Protein AF-A0A8T4WUA1-F1 (afdb_monomer_lite)

Sequence (365 aa):
MGEKWETVKVRSKHDDRIRKLFYILMLVFAVWIIYTITFNFAGDLFELINPILNGLVTIFLVVGIFSLIFHGKYGRIKTRDILKFLTGVSFVLTFLTIIIGYSLYQPVLVPFFGGYLSGLGAFIMPLVVSLIFFLSYLAGLLILLLQGFGLVSLIVLFQRKYFGKIFEDVKEAEESESLLNTTYKKFLRWFFDIPEVLDTGEMKIDEETSQDSFSWENFRSAFFLEAIVASIMAIYISLNPLLLAERSLSELFALASAVSYFIPVVVIPLFIFKRLKVKIPGPAADFFLFEGARSRLLGLVLTLGTIFLFLRLALKAVDPEILVYSFIFYLVGFLVNTFFITFVYFNYFEGPLAEDLLDEFDEKG

pLDDT: mean 83.65, std 12.43, range [39.62, 97.31]

Structure (mmCIF, N/CA/C/O backbone):
data_AF-A0A8T4WUA1-F1
#
_entry.id   AF-A0A8T4WUA1-F1
#
loop_
_atom_site.group_PDB
_atom_site.id
_atom_site.type_symbol
_atom_site.label_atom_id
_atom_site.label_alt_id
_atom_site.label_comp_id
_atom_site.label_asym_id
_atom_site.label_entity_id
_atom_site.label_seq_id
_atom_site.pdbx_PDB_ins_code
_atom_site.Cartn_x
_atom_site.Cartn_y
_atom_site.Cartn_z
_atom_site.occupancy
_atom_site.B_iso_or_equiv
_atom_site.auth_seq_id
_atom_site.auth_comp_id
_atom_site.auth_asym_id
_atom_site.auth_atom_id
_atom_site.pdbx_PDB_model_num
ATOM 1 N N . MET A 1 1 ? -1.734 -7.214 33.071 1.00 46.59 1 MET A N 1
ATOM 2 C CA . MET A 1 1 ? -1.972 -5.791 32.740 1.00 46.59 1 MET A CA 1
ATOM 3 C C . MET A 1 1 ? -0.674 -5.007 32.548 1.00 46.59 1 MET A C 1
ATOM 5 O O . MET A 1 1 ? -0.519 -4.466 31.468 1.00 46.59 1 MET A O 1
ATOM 9 N N . GLY A 1 2 ? 0.278 -4.975 33.495 1.00 39.62 2 GLY A N 1
ATOM 10 C CA . GLY A 1 2 ? 1.494 -4.134 33.389 1.00 39.62 2 GLY A CA 1
ATOM 11 C C . GLY A 1 2 ? 2.325 -4.273 32.099 1.00 39.62 2 GLY A C 1
ATOM 12 O O . GLY A 1 2 ? 2.683 -3.264 31.504 1.00 39.62 2 GLY A O 1
ATOM 13 N N . GLU A 1 3 ? 2.552 -5.495 31.610 1.00 48.16 3 GLU A N 1
ATOM 14 C CA . GLU A 1 3 ? 3.369 -5.743 30.407 1.00 48.16 3 GLU A CA 1
ATOM 15 C C . GLU A 1 3 ? 2.702 -5.240 29.108 1.00 48.16 3 GLU A C 1
ATOM 17 O O . GLU A 1 3 ? 3.364 -4.641 28.264 1.00 48.16 3 GLU A O 1
ATOM 22 N N . LYS A 1 4 ? 1.370 -5.370 28.974 1.00 58.25 4 LYS A N 1
ATOM 23 C CA . LYS A 1 4 ? 0.615 -4.829 27.824 1.00 58.25 4 LYS A CA 1
ATOM 24 C C . LYS A 1 4 ? 0.673 -3.296 27.786 1.00 58.25 4 LYS A C 1
ATOM 26 O O . LYS A 1 4 ? 1.032 -2.731 26.754 1.00 58.25 4 LYS A O 1
ATOM 31 N N . TRP A 1 5 ? 0.447 -2.629 28.920 1.00 52.22 5 TRP A N 1
ATOM 32 C CA . TRP A 1 5 ? 0.511 -1.163 29.030 1.00 52.22 5 TRP A CA 1
ATOM 33 C C . TRP A 1 5 ? 1.886 -0.580 28.676 1.00 52.22 5 TRP A C 1
ATOM 35 O O . TRP A 1 5 ? 1.974 0.497 28.081 1.00 52.22 5 TRP A O 1
ATOM 45 N N . GLU A 1 6 ? 2.973 -1.279 29.012 1.00 56.59 6 GLU A N 1
ATOM 46 C CA . GLU A 1 6 ? 4.324 -0.861 28.626 1.00 56.59 6 GLU A CA 1
ATOM 47 C C . GLU A 1 6 ? 4.532 -0.935 27.108 1.00 56.59 6 GLU A C 1
ATOM 49 O O . GLU A 1 6 ? 5.119 -0.018 26.526 1.00 56.59 6 GLU A O 1
ATOM 54 N N . THR A 1 7 ? 3.981 -1.952 26.436 1.00 61.44 7 THR A N 1
ATOM 55 C CA . THR A 1 7 ? 4.074 -2.051 24.970 1.00 61.44 7 THR A CA 1
ATOM 56 C C . THR A 1 7 ? 3.300 -0.944 24.250 1.00 61.44 7 THR A C 1
ATOM 58 O O . THR A 1 7 ? 3.812 -0.402 23.270 1.00 61.44 7 THR A O 1
ATOM 61 N N . VAL A 1 8 ? 2.116 -0.553 24.736 1.00 65.62 8 VAL A N 1
ATOM 62 C CA . VAL A 1 8 ? 1.303 0.531 24.145 1.00 65.62 8 VAL A CA 1
ATOM 63 C C . VAL A 1 8 ? 2.008 1.887 24.298 1.00 65.62 8 VAL A C 1
ATOM 65 O O . VAL A 1 8 ? 2.150 2.640 23.332 1.00 65.62 8 VAL A O 1
ATOM 68 N N . LYS A 1 9 ? 2.572 2.182 25.480 1.00 64.06 9 LYS A N 1
ATOM 69 C CA . LYS A 1 9 ? 3.332 3.428 25.720 1.00 64.06 9 LYS A CA 1
ATOM 70 C C . LYS A 1 9 ? 4.616 3.528 24.891 1.00 64.06 9 LYS A C 1
ATOM 72 O O . LYS A 1 9 ? 5.017 4.620 24.487 1.00 64.06 9 LYS A O 1
ATOM 77 N N . VAL A 1 10 ? 5.295 2.408 24.645 1.00 67.00 10 VAL A N 1
ATOM 78 C CA . VAL A 1 10 ? 6.488 2.390 23.784 1.00 67.00 10 VAL A CA 1
ATOM 79 C C . VAL A 1 10 ? 6.100 2.613 22.318 1.00 67.00 10 VAL A C 1
ATOM 81 O O . VAL A 1 10 ? 6.760 3.401 21.634 1.00 67.00 10 VAL A O 1
ATOM 84 N N . ARG A 1 11 ? 5.003 1.996 21.854 1.00 76.56 11 ARG A N 1
ATOM 85 C CA . ARG A 1 11 ? 4.443 2.199 20.507 1.00 76.56 11 ARG A CA 1
ATOM 86 C C . ARG A 1 11 ? 4.086 3.664 20.252 1.00 76.56 11 ARG A C 1
ATOM 88 O O . ARG A 1 11 ? 4.583 4.238 19.285 1.00 76.56 11 ARG A O 1
ATOM 95 N N . SER A 1 12 ? 3.349 4.309 21.159 1.00 76.56 12 SER A N 1
ATOM 96 C CA . SER A 1 12 ? 2.952 5.718 20.998 1.00 76.56 12 SER A CA 1
ATOM 97 C C . SER A 1 12 ? 4.149 6.678 20.893 1.00 76.56 12 SER A C 1
ATOM 99 O O . SER A 1 12 ? 4.139 7.633 20.114 1.00 76.56 12 SER A O 1
ATOM 101 N N . LYS A 1 13 ? 5.254 6.389 21.593 1.00 82.00 13 LYS A N 1
ATOM 102 C CA . LYS A 1 13 ? 6.498 7.168 21.484 1.00 82.00 13 LYS A CA 1
ATOM 103 C C . LYS A 1 13 ? 7.210 6.977 20.140 1.00 82.00 13 LYS A C 1
ATOM 105 O O . LYS A 1 13 ? 7.845 7.916 19.648 1.00 82.00 13 LYS A O 1
ATOM 110 N N . HIS A 1 14 ? 7.169 5.776 19.565 1.00 86.56 14 HIS A N 1
ATOM 111 C CA . HIS A 1 14 ? 7.721 5.514 18.232 1.00 86.56 14 HIS A CA 1
ATOM 112 C C . HIS A 1 14 ? 6.896 6.202 17.146 1.00 86.56 14 HIS A C 1
ATOM 114 O O . HIS A 1 14 ? 7.462 6.887 16.293 1.00 86.56 14 HIS A O 1
ATOM 120 N N . ASP A 1 15 ? 5.578 6.111 17.250 1.00 85.31 15 ASP A N 1
ATOM 121 C CA . ASP A 1 15 ? 4.610 6.807 16.408 1.00 85.31 15 ASP A CA 1
ATOM 122 C C . ASP A 1 15 ? 4.827 8.318 16.376 1.00 85.31 15 ASP A C 1
ATOM 124 O O . ASP A 1 15 ? 4.912 8.923 15.306 1.00 85.31 15 ASP A O 1
ATOM 128 N N . ASP A 1 16 ? 5.013 8.936 17.542 1.00 88.12 16 ASP A N 1
ATOM 129 C CA . ASP A 1 16 ? 5.294 10.365 17.648 1.00 88.12 16 ASP A CA 1
ATOM 130 C C . ASP A 1 16 ? 6.578 10.769 16.913 1.00 88.12 16 ASP A C 1
ATOM 132 O O . ASP A 1 16 ? 6.649 11.851 16.321 1.00 88.12 16 ASP A O 1
ATOM 136 N N . ARG A 1 17 ? 7.609 9.914 16.936 1.00 90.69 17 ARG A N 1
ATOM 137 C CA . ARG A 1 17 ? 8.862 10.153 16.204 1.00 90.69 17 ARG A CA 1
ATOM 138 C C . ARG A 1 17 ? 8.657 10.032 14.699 1.00 90.69 17 ARG A C 1
ATOM 140 O O . ARG A 1 17 ? 9.133 10.900 13.971 1.00 90.69 17 ARG A O 1
ATOM 147 N N . ILE A 1 18 ? 7.933 9.006 14.250 1.00 90.38 18 ILE A N 1
ATOM 148 C CA . ILE A 1 18 ? 7.596 8.801 12.834 1.00 90.38 18 ILE A CA 1
ATOM 149 C C . ILE A 1 18 ? 6.773 9.984 12.314 1.00 90.38 18 ILE A C 1
ATOM 151 O O . ILE A 1 18 ? 7.112 10.561 11.283 1.00 90.38 18 ILE A O 1
ATOM 155 N N . ARG A 1 19 ? 5.757 10.421 13.066 1.00 92.56 19 ARG A N 1
ATOM 156 C CA . ARG A 1 19 ? 4.920 11.577 12.723 1.00 92.56 19 ARG A CA 1
ATOM 157 C C . ARG A 1 19 ? 5.735 12.866 12.606 1.00 92.56 19 ARG A C 1
ATOM 159 O O . ARG A 1 19 ? 5.575 13.604 11.637 1.00 92.56 19 ARG A O 1
ATOM 166 N N . LYS A 1 20 ? 6.627 13.142 13.567 1.00 93.25 20 LYS A N 1
ATOM 167 C CA . LYS A 1 20 ? 7.517 14.318 13.516 1.00 93.25 20 LYS A CA 1
ATOM 168 C C . LYS A 1 20 ? 8.442 14.272 12.303 1.00 93.25 20 LYS A C 1
ATOM 170 O O . LYS A 1 20 ? 8.563 15.278 11.610 1.00 93.25 20 LYS A O 1
ATOM 175 N N . LEU A 1 21 ? 9.058 13.119 12.033 1.00 94.12 21 LEU A N 1
ATOM 176 C CA . LEU A 1 21 ? 9.902 12.930 10.855 1.00 94.12 21 LEU A CA 1
ATOM 177 C C . LEU A 1 21 ? 9.112 13.190 9.570 1.00 94.12 21 LEU A C 1
ATOM 179 O O . LEU A 1 21 ? 9.568 13.954 8.726 1.00 94.12 21 LEU A O 1
ATOM 183 N N . PHE A 1 22 ? 7.915 12.614 9.447 1.00 93.50 22 PHE A N 1
ATOM 184 C CA . PHE A 1 22 ? 7.049 12.823 8.292 1.00 93.50 22 PHE A CA 1
ATOM 185 C C . PHE A 1 22 ? 6.711 14.303 8.084 1.00 93.50 22 PHE A C 1
ATOM 187 O O . PHE A 1 22 ? 6.850 14.799 6.973 1.00 93.50 22 PHE A O 1
ATOM 194 N N . TYR A 1 23 ? 6.342 15.042 9.135 1.00 94.25 23 TYR A N 1
ATOM 195 C CA . TYR A 1 23 ? 6.057 16.477 9.008 1.00 94.25 23 TYR A CA 1
ATOM 196 C C . TYR A 1 23 ? 7.279 17.303 8.605 1.00 94.25 23 TYR A C 1
ATOM 198 O O . TYR A 1 23 ? 7.145 18.204 7.781 1.00 94.25 23 TYR A O 1
ATOM 206 N N . ILE A 1 24 ? 8.466 16.983 9.129 1.00 95.69 24 ILE A N 1
ATOM 207 C CA . ILE A 1 24 ? 9.712 17.639 8.707 1.00 95.69 24 ILE A CA 1
ATOM 208 C C . ILE A 1 24 ? 9.967 17.373 7.220 1.00 95.69 24 ILE A C 1
ATOM 210 O O . ILE A 1 24 ? 10.229 18.307 6.465 1.00 95.69 24 ILE A O 1
ATOM 214 N N . LEU A 1 25 ? 9.846 16.117 6.788 1.00 94.56 25 LEU A N 1
ATOM 215 C CA . LEU A 1 25 ? 10.033 15.733 5.391 1.00 94.56 25 LEU A CA 1
ATOM 216 C C . LEU A 1 25 ? 9.006 16.399 4.470 1.00 94.56 25 LEU A C 1
ATOM 218 O O . LEU A 1 25 ? 9.386 16.925 3.431 1.00 94.56 25 LEU A O 1
ATOM 222 N N . MET A 1 26 ? 7.733 16.443 4.868 1.00 94.19 26 MET A N 1
ATOM 223 C CA . MET A 1 26 ? 6.671 17.127 4.126 1.00 94.19 26 MET A CA 1
ATOM 224 C C . MET A 1 26 ? 6.911 18.633 4.025 1.00 94.19 26 MET A C 1
ATOM 226 O O . MET A 1 26 ? 6.627 19.216 2.986 1.00 94.19 26 MET A O 1
ATOM 230 N N . LEU A 1 27 ? 7.454 19.267 5.068 1.00 95.12 27 LEU A N 1
ATOM 231 C CA . LEU A 1 27 ? 7.804 20.687 5.037 1.00 95.12 27 LEU A CA 1
ATOM 232 C C . LEU A 1 27 ? 8.955 20.954 4.060 1.00 95.12 27 LEU A C 1
ATOM 234 O O . LEU A 1 27 ? 8.844 21.835 3.211 1.00 95.12 27 LEU A O 1
ATOM 238 N N . VAL A 1 28 ? 10.033 20.166 4.132 1.00 94.88 28 VAL A N 1
ATOM 239 C CA . VAL A 1 28 ? 11.154 20.252 3.179 1.00 94.88 28 VAL A CA 1
ATOM 240 C C . VAL A 1 28 ? 10.662 20.016 1.751 1.00 94.88 28 VAL A C 1
ATOM 242 O O . VAL A 1 28 ? 11.019 20.750 0.832 1.00 94.88 28 VAL A O 1
ATOM 245 N N . PHE A 1 29 ? 9.794 19.025 1.574 1.00 93.81 29 PHE A N 1
ATOM 246 C CA . PHE A 1 29 ? 9.204 18.691 0.291 1.00 93.81 29 PHE A CA 1
ATOM 247 C C . PHE A 1 29 ? 8.285 19.795 -0.246 1.00 93.81 29 PHE A C 1
ATOM 249 O O . PHE A 1 29 ? 8.367 20.128 -1.423 1.00 93.81 29 PHE A O 1
ATOM 256 N N . ALA A 1 30 ? 7.475 20.432 0.603 1.00 93.25 30 ALA A N 1
ATOM 257 C CA . ALA A 1 30 ? 6.650 21.573 0.218 1.00 93.25 30 ALA A CA 1
ATOM 258 C C . ALA A 1 30 ? 7.507 22.766 -0.234 1.00 93.25 30 ALA A C 1
ATOM 260 O O . ALA A 1 30 ? 7.212 23.377 -1.259 1.00 93.25 30 ALA A O 1
ATOM 261 N N . VAL A 1 31 ? 8.602 23.061 0.478 1.00 93.50 31 VAL A N 1
ATOM 262 C CA . VAL A 1 31 ? 9.569 24.095 0.069 1.00 93.50 31 VAL A CA 1
ATOM 263 C C . VAL A 1 31 ? 10.189 23.752 -1.286 1.00 93.50 31 VAL A C 1
ATOM 265 O O . VAL A 1 31 ? 10.292 24.618 -2.153 1.00 93.50 31 VAL A O 1
ATOM 268 N N . TRP A 1 32 ? 10.552 22.487 -1.499 1.00 93.06 32 TRP A N 1
ATOM 269 C CA . TRP A 1 32 ? 11.082 22.024 -2.777 1.00 93.06 32 TRP A CA 1
ATOM 270 C C . TRP A 1 32 ? 10.055 22.123 -3.916 1.00 93.06 32 TRP A C 1
ATOM 272 O O . TRP A 1 32 ? 10.409 22.574 -5.001 1.00 93.06 32 TRP A O 1
ATOM 282 N N . ILE A 1 33 ? 8.779 21.792 -3.681 1.00 90.12 33 ILE A N 1
ATOM 283 C CA . ILE A 1 33 ? 7.703 21.988 -4.668 1.00 90.12 33 ILE A CA 1
ATOM 284 C C . ILE A 1 33 ? 7.570 23.469 -5.023 1.00 90.12 33 ILE A C 1
ATOM 286 O O . ILE A 1 33 ? 7.526 23.802 -6.203 1.00 90.12 33 ILE A O 1
ATOM 290 N N . ILE A 1 34 ? 7.531 24.363 -4.029 1.00 90.81 34 ILE A N 1
ATOM 291 C CA . ILE A 1 34 ? 7.426 25.812 -4.263 1.00 90.81 34 ILE A CA 1
ATOM 292 C C . ILE A 1 34 ? 8.611 26.303 -5.099 1.00 90.81 34 ILE A C 1
ATOM 294 O O . ILE A 1 34 ? 8.420 27.065 -6.046 1.00 90.81 34 ILE A O 1
ATOM 298 N N . TYR A 1 35 ? 9.823 25.836 -4.789 1.00 90.06 35 TYR A N 1
ATOM 299 C CA . TYR A 1 35 ? 11.018 26.136 -5.574 1.00 90.06 35 TYR A CA 1
ATOM 300 C C . TYR A 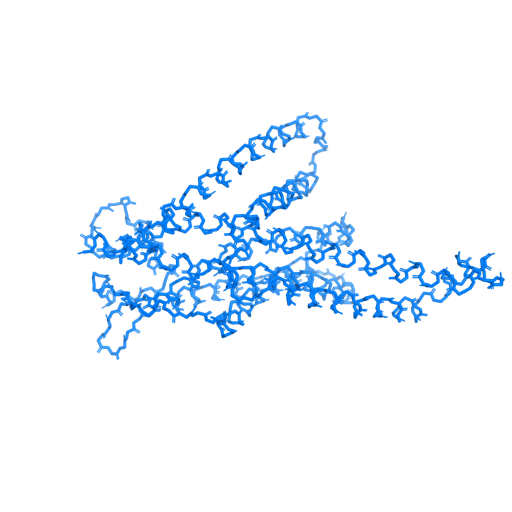1 35 ? 10.877 25.647 -7.024 1.00 90.06 35 TYR A C 1
ATOM 302 O O . TYR A 1 35 ? 11.073 26.424 -7.955 1.00 90.06 35 TYR A O 1
ATOM 310 N N . THR A 1 36 ? 10.465 24.395 -7.229 1.00 86.44 36 THR A N 1
ATOM 311 C CA . THR A 1 36 ? 10.257 23.822 -8.567 1.00 86.44 36 THR A CA 1
ATOM 312 C C . THR A 1 36 ? 9.193 24.586 -9.354 1.00 86.44 36 THR A C 1
ATOM 314 O O . THR A 1 36 ? 9.431 24.920 -10.510 1.00 86.44 36 THR A O 1
ATOM 317 N N . ILE A 1 37 ? 8.066 24.941 -8.728 1.00 87.50 37 ILE A N 1
ATOM 318 C CA . ILE A 1 37 ? 7.010 25.747 -9.358 1.00 87.50 37 ILE A CA 1
ATOM 319 C C . ILE A 1 37 ? 7.535 27.131 -9.755 1.00 87.50 37 ILE A C 1
ATOM 321 O O . ILE A 1 37 ? 7.241 27.618 -10.839 1.00 87.50 37 ILE A O 1
ATOM 325 N N . THR A 1 38 ? 8.315 27.773 -8.886 1.00 88.25 38 THR A N 1
ATOM 326 C CA . THR A 1 38 ? 8.751 29.162 -9.094 1.00 88.25 38 THR A CA 1
ATOM 327 C C . THR A 1 38 ? 9.854 29.277 -10.146 1.00 88.25 38 THR A C 1
ATOM 329 O O . THR A 1 38 ? 9.874 30.245 -10.901 1.00 88.25 38 THR A O 1
ATOM 332 N N . PHE A 1 39 ? 10.781 28.315 -10.194 1.00 85.81 39 PHE A N 1
ATOM 333 C CA . PHE A 1 39 ? 12.006 28.434 -10.995 1.00 85.81 39 PHE A CA 1
ATOM 334 C C . PHE A 1 39 ? 12.082 27.478 -12.187 1.00 85.81 39 PHE A C 1
ATOM 336 O O . PHE A 1 39 ? 12.819 27.767 -13.124 1.00 85.81 39 PHE A O 1
ATOM 343 N N . ASN A 1 40 ? 11.344 26.364 -12.166 1.00 80.75 40 ASN A N 1
ATOM 344 C CA . ASN A 1 40 ? 11.486 25.288 -13.154 1.00 80.75 40 ASN A CA 1
ATOM 345 C C . ASN A 1 40 ? 10.177 24.926 -13.872 1.00 80.75 40 ASN A C 1
ATOM 347 O O . ASN A 1 40 ? 10.191 24.048 -14.729 1.00 80.75 40 ASN A O 1
ATOM 351 N N . PHE A 1 41 ? 9.045 25.555 -13.541 1.00 80.69 41 PHE A N 1
ATOM 352 C CA . PHE A 1 41 ? 7.766 25.211 -14.157 1.00 80.69 41 PHE A CA 1
ATOM 353 C C . PHE A 1 41 ? 7.630 25.832 -15.548 1.00 80.69 41 PHE A C 1
ATOM 355 O O . PHE A 1 41 ? 7.486 27.046 -15.686 1.00 80.69 41 PHE A O 1
ATOM 362 N N . ALA A 1 42 ? 7.634 24.983 -16.576 1.00 74.81 42 ALA A N 1
ATOM 363 C CA . ALA A 1 42 ? 7.505 25.393 -17.972 1.00 74.81 42 ALA A CA 1
ATOM 364 C C . ALA A 1 42 ? 6.047 25.422 -18.483 1.00 74.81 42 ALA A C 1
ATOM 366 O O . ALA A 1 42 ? 5.819 25.705 -19.657 1.00 74.81 42 ALA A O 1
ATOM 367 N N . GLY A 1 43 ? 5.051 25.174 -17.619 1.00 78.12 43 GLY A N 1
ATOM 368 C CA . GLY A 1 43 ? 3.623 25.271 -17.958 1.00 78.12 43 GLY A CA 1
ATOM 369 C C . GLY A 1 43 ? 2.885 23.939 -18.134 1.00 78.12 43 GLY A C 1
ATOM 370 O O . GLY A 1 43 ? 1.666 23.952 -18.293 1.00 78.12 43 GLY A O 1
ATOM 371 N N . ASP A 1 44 ? 3.575 22.799 -18.066 1.00 80.88 44 ASP A N 1
ATOM 372 C CA . ASP A 1 44 ? 2.970 21.469 -18.190 1.00 80.88 44 ASP A CA 1
ATOM 373 C C . ASP A 1 44 ? 2.608 20.871 -16.816 1.00 80.88 44 ASP A C 1
ATOM 375 O O . ASP A 1 44 ? 3.463 20.654 -15.956 1.00 80.88 44 ASP A O 1
ATOM 379 N N . LEU A 1 45 ? 1.325 20.557 -16.603 1.00 78.31 45 LEU A N 1
ATOM 380 C CA . LEU A 1 45 ? 0.842 19.933 -15.365 1.00 78.31 45 LEU A CA 1
ATOM 381 C C . LEU A 1 45 ? 1.515 18.584 -15.083 1.00 78.31 45 LEU A C 1
ATOM 383 O O . LEU A 1 45 ? 1.706 18.239 -13.916 1.00 78.31 45 LEU A O 1
ATOM 387 N N . PHE A 1 46 ? 1.891 17.821 -16.110 1.00 77.06 46 PHE A N 1
ATOM 388 C CA . PHE A 1 46 ? 2.563 16.538 -15.914 1.00 77.06 46 PHE A CA 1
ATOM 389 C C . PHE A 1 46 ? 3.969 16.713 -15.323 1.00 77.06 46 PHE A C 1
ATOM 391 O O . PHE A 1 46 ? 4.349 15.974 -14.408 1.00 77.06 46 PHE A O 1
ATOM 398 N N . GLU A 1 47 ? 4.701 17.736 -15.775 1.00 78.38 47 GLU A N 1
ATOM 399 C CA . GLU A 1 47 ? 6.006 18.118 -15.222 1.00 78.38 47 GLU A CA 1
ATOM 400 C C . GLU A 1 47 ? 5.915 18.553 -13.758 1.00 78.38 47 GLU A C 1
ATOM 402 O O . GLU A 1 47 ? 6.900 18.458 -13.034 1.00 78.38 47 GLU A O 1
ATOM 407 N N . LEU A 1 48 ? 4.738 18.976 -13.288 1.00 82.69 48 LEU A N 1
ATOM 408 C CA . LEU A 1 48 ? 4.497 19.253 -11.874 1.00 82.69 48 LEU A CA 1
ATOM 409 C C . LEU A 1 48 ? 4.084 17.996 -11.093 1.00 82.69 48 LEU A C 1
ATOM 411 O O . LEU A 1 48 ? 4.590 17.745 -10.000 1.00 82.69 48 LEU A O 1
ATOM 415 N N . ILE A 1 49 ? 3.170 17.193 -11.641 1.00 83.88 49 ILE A N 1
ATOM 416 C CA . ILE A 1 49 ? 2.598 16.026 -10.956 1.00 83.88 49 ILE A CA 1
ATOM 417 C C . ILE A 1 49 ? 3.650 14.932 -10.743 1.00 83.88 49 ILE A C 1
ATOM 419 O O . ILE A 1 49 ? 3.741 14.379 -9.647 1.00 83.88 49 ILE A O 1
ATOM 423 N N . ASN A 1 50 ? 4.457 14.615 -11.758 1.00 82.44 50 ASN A N 1
ATOM 424 C CA . ASN A 1 50 ? 5.403 13.501 -11.684 1.00 82.44 50 ASN A CA 1
ATOM 425 C C . ASN A 1 50 ? 6.485 13.707 -10.596 1.00 82.44 50 ASN A C 1
ATOM 427 O O . ASN A 1 50 ? 6.677 12.810 -9.771 1.00 82.44 50 ASN A O 1
ATOM 431 N N . PRO A 1 51 ? 7.147 14.876 -10.480 1.00 83.75 51 PRO A N 1
ATOM 432 C CA . PRO A 1 51 ? 8.087 15.123 -9.388 1.00 83.75 51 PRO A CA 1
ATOM 433 C C . PRO A 1 51 ? 7.412 15.162 -8.011 1.00 83.75 51 PRO A C 1
ATOM 435 O O . PRO A 1 51 ? 8.017 14.710 -7.037 1.00 83.75 51 PRO A O 1
ATOM 438 N N . ILE A 1 52 ? 6.157 15.629 -7.914 1.00 88.81 52 ILE A N 1
ATOM 439 C CA . ILE A 1 52 ? 5.398 15.577 -6.654 1.00 88.81 52 ILE A CA 1
ATOM 440 C C . ILE A 1 52 ? 5.200 14.120 -6.216 1.00 88.81 52 ILE A C 1
ATOM 442 O O . ILE A 1 52 ? 5.488 13.731 -5.085 1.00 88.81 52 ILE A O 1
ATOM 446 N N . LEU A 1 53 ? 4.732 13.286 -7.134 1.00 88.06 53 LEU A N 1
ATOM 447 C CA . LEU A 1 53 ? 4.482 11.878 -6.876 1.00 88.06 53 LEU A CA 1
ATOM 448 C C . LEU A 1 53 ? 5.766 11.124 -6.499 1.00 88.06 53 LEU A C 1
ATOM 450 O O . LEU A 1 53 ? 5.793 10.425 -5.486 1.00 88.06 53 LEU A O 1
ATOM 454 N N . ASN A 1 54 ? 6.859 11.334 -7.234 1.00 85.81 54 ASN A N 1
ATOM 455 C CA . ASN A 1 54 ? 8.154 10.722 -6.920 1.00 85.81 54 ASN A CA 1
ATOM 456 C C . ASN A 1 54 ? 8.733 11.218 -5.586 1.00 85.81 54 ASN A C 1
ATOM 458 O O . ASN A 1 54 ? 9.339 10.445 -4.839 1.00 85.81 54 ASN A O 1
ATOM 462 N N . GLY A 1 55 ? 8.522 12.491 -5.248 1.00 90.69 55 GLY A N 1
ATOM 463 C CA . GLY A 1 55 ? 8.920 13.037 -3.956 1.00 90.69 55 GLY A CA 1
ATOM 464 C C . GLY A 1 55 ? 8.150 12.413 -2.792 1.00 90.69 55 GLY A C 1
ATOM 465 O O . GLY A 1 55 ? 8.769 12.019 -1.806 1.00 90.69 55 GLY A O 1
ATOM 466 N N . LEU A 1 56 ? 6.836 12.204 -2.929 1.00 91.12 56 LEU A N 1
ATOM 467 C CA . LEU A 1 56 ? 6.037 11.467 -1.939 1.00 91.12 56 LEU A CA 1
ATOM 468 C C . LEU A 1 56 ? 6.525 10.022 -1.771 1.00 91.12 56 LEU A C 1
ATOM 470 O O . LEU A 1 56 ? 6.730 9.568 -0.647 1.00 91.12 56 LEU A O 1
ATOM 474 N N . VAL A 1 57 ? 6.790 9.323 -2.876 1.00 91.50 57 VAL A N 1
ATOM 475 C CA . VAL A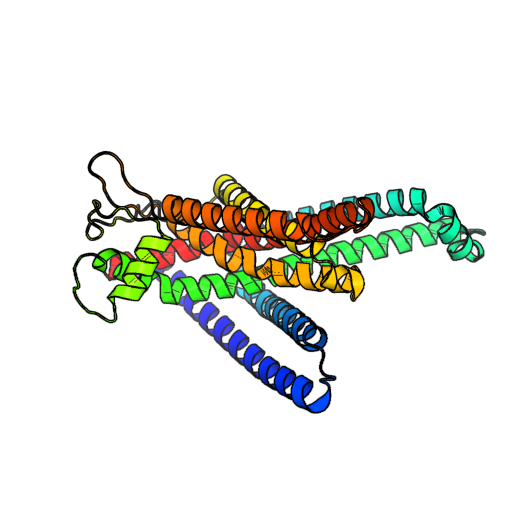 1 57 ? 7.356 7.963 -2.864 1.00 91.50 57 VAL A CA 1
ATOM 476 C C . VAL A 1 57 ? 8.724 7.930 -2.166 1.00 91.50 57 VAL A C 1
ATOM 478 O O . VAL A 1 57 ? 9.029 6.999 -1.416 1.00 91.50 57 VAL A O 1
ATOM 481 N N . THR A 1 58 ? 9.535 8.976 -2.340 1.00 92.75 58 THR A N 1
ATOM 482 C CA . THR A 1 58 ? 10.823 9.132 -1.647 1.00 92.75 58 THR A CA 1
ATOM 483 C C . THR A 1 58 ? 10.635 9.373 -0.147 1.00 92.75 58 THR A C 1
ATOM 485 O O . THR A 1 58 ? 11.344 8.781 0.667 1.00 92.75 58 THR A O 1
ATOM 488 N N . ILE A 1 59 ? 9.649 10.184 0.248 1.00 95.12 59 ILE A N 1
ATOM 489 C CA . ILE A 1 59 ? 9.295 10.382 1.660 1.00 95.12 59 ILE A CA 1
ATOM 490 C C . ILE A 1 59 ? 8.868 9.053 2.286 1.00 95.12 59 ILE A C 1
ATOM 492 O O . ILE A 1 59 ? 9.346 8.720 3.371 1.00 95.12 59 ILE A O 1
ATOM 496 N N . PHE A 1 60 ? 8.035 8.260 1.604 1.00 95.25 60 PHE A N 1
ATOM 497 C CA . PHE A 1 60 ? 7.642 6.934 2.086 1.00 95.25 60 PHE A CA 1
ATOM 498 C C . PHE A 1 60 ? 8.841 6.004 2.244 1.00 95.25 60 PHE A C 1
ATOM 500 O O . PHE A 1 60 ? 8.917 5.296 3.241 1.00 95.25 60 PHE A O 1
ATOM 507 N N . LEU A 1 61 ? 9.819 6.041 1.338 1.00 95.81 61 LEU A N 1
ATOM 508 C CA . LEU A 1 61 ? 11.049 5.265 1.497 1.00 95.81 61 LEU A CA 1
ATOM 509 C C . LEU A 1 61 ? 11.808 5.656 2.777 1.00 95.81 61 LEU A C 1
ATOM 511 O O . LEU A 1 61 ? 12.160 4.786 3.574 1.00 95.81 61 LEU A O 1
ATOM 515 N N . VA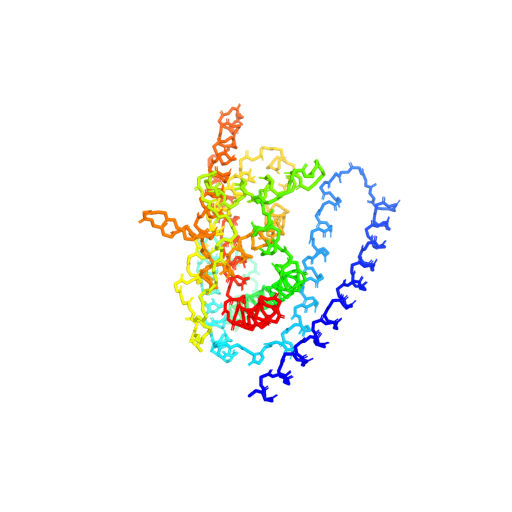L A 1 62 ? 12.030 6.956 3.004 1.00 96.38 62 VAL A N 1
ATOM 516 C CA . VAL A 1 62 ? 12.761 7.443 4.187 1.00 96.38 62 VAL A CA 1
ATOM 517 C C . VAL A 1 62 ? 12.006 7.097 5.466 1.00 96.38 62 VAL A C 1
ATOM 519 O O . VAL A 1 62 ? 12.578 6.489 6.368 1.00 96.38 62 VAL A O 1
ATOM 522 N N . VAL A 1 63 ? 10.713 7.422 5.543 1.00 96.56 63 VAL A N 1
ATOM 523 C CA . VAL A 1 63 ? 9.860 7.068 6.689 1.00 96.56 63 VAL A CA 1
ATOM 524 C C . VAL A 1 63 ? 9.835 5.554 6.896 1.00 96.56 63 VAL A C 1
ATOM 526 O O . VAL A 1 63 ? 9.899 5.085 8.029 1.00 96.56 63 VAL A O 1
ATOM 529 N N . GLY A 1 64 ? 9.821 4.790 5.808 1.00 96.50 64 GLY A N 1
ATOM 530 C CA . GLY A 1 64 ? 9.846 3.337 5.792 1.00 96.50 64 GLY A CA 1
ATOM 531 C C . GLY A 1 64 ? 11.069 2.723 6.450 1.00 96.50 64 GLY A C 1
ATOM 532 O O . GLY A 1 64 ? 10.928 1.781 7.225 1.00 96.50 64 GLY A O 1
ATOM 533 N N . ILE A 1 65 ? 12.254 3.295 6.230 1.00 96.06 65 ILE A N 1
ATOM 534 C CA . ILE A 1 65 ? 13.488 2.864 6.904 1.00 96.06 65 ILE A CA 1
ATOM 535 C C . ILE A 1 65 ? 13.348 3.014 8.424 1.00 96.06 65 ILE A C 1
ATOM 537 O O . ILE A 1 65 ? 13.617 2.072 9.170 1.00 96.06 65 ILE A O 1
ATOM 541 N N . PHE A 1 66 ? 12.877 4.170 8.900 1.00 95.00 66 PHE A N 1
ATOM 542 C CA . PHE A 1 66 ? 12.669 4.398 10.336 1.00 95.00 66 PHE A CA 1
ATOM 543 C C . PHE A 1 66 ? 11.557 3.513 10.906 1.00 95.00 66 PHE A C 1
ATOM 545 O O . PHE A 1 66 ? 11.696 2.956 11.995 1.00 95.00 66 PHE A O 1
ATOM 552 N N . SER A 1 67 ? 10.471 3.353 10.154 1.00 94.12 67 SER A N 1
ATOM 553 C CA . SER A 1 67 ? 9.342 2.499 10.501 1.00 94.12 67 SER A CA 1
ATOM 554 C C . SER A 1 67 ? 9.775 1.040 10.652 1.00 94.12 67 SER A C 1
ATOM 556 O O . SER A 1 67 ? 9.463 0.425 11.668 1.00 94.12 67 SER A O 1
ATOM 558 N N . LEU A 1 68 ? 10.597 0.512 9.739 1.00 94.44 68 LEU A N 1
ATOM 559 C CA . LEU A 1 68 ? 11.169 -0.832 9.836 1.00 94.44 68 LEU A CA 1
ATOM 560 C C . LEU A 1 68 ? 12.047 -0.999 11.087 1.00 94.44 68 LEU A C 1
ATOM 562 O O . LEU A 1 68 ? 11.980 -2.035 11.744 1.00 94.44 68 LEU A O 1
ATOM 566 N N . ILE A 1 69 ? 12.847 0.006 11.453 1.00 92.75 69 ILE A N 1
ATOM 567 C CA . ILE A 1 69 ? 13.702 -0.059 12.652 1.00 92.75 69 ILE A CA 1
ATOM 568 C C . ILE A 1 69 ? 12.859 -0.171 13.931 1.00 92.75 69 ILE A C 1
ATOM 570 O O . ILE A 1 69 ? 13.204 -0.944 14.828 1.00 92.75 69 ILE A O 1
ATOM 574 N N . PHE A 1 70 ? 11.760 0.583 14.027 1.00 89.38 70 PHE A N 1
ATOM 575 C CA . PHE A 1 70 ? 10.913 0.601 15.224 1.00 89.38 70 PHE A CA 1
ATOM 576 C C . PHE A 1 70 ? 9.880 -0.531 15.260 1.00 89.38 70 PHE A C 1
ATOM 578 O O . PHE A 1 70 ? 9.654 -1.109 16.321 1.00 89.38 70 PHE A O 1
ATOM 585 N N . HIS A 1 71 ? 9.288 -0.876 14.116 1.00 88.00 71 HIS A N 1
ATOM 586 C CA . HIS A 1 71 ? 8.173 -1.820 14.020 1.00 88.00 71 HIS A CA 1
ATOM 587 C C . HIS A 1 71 ? 8.554 -3.189 13.453 1.00 88.00 71 HIS A C 1
ATOM 589 O O . HIS A 1 71 ? 7.796 -4.144 13.598 1.00 88.00 71 HIS A O 1
ATOM 595 N N . GLY A 1 72 ? 9.746 -3.343 12.871 1.00 86.00 72 GLY A N 1
ATOM 596 C CA . GLY A 1 72 ? 10.185 -4.596 12.249 1.00 86.00 72 GLY A CA 1
ATOM 597 C C . GLY A 1 72 ? 10.284 -5.788 13.207 1.00 86.00 72 GLY A C 1
ATOM 598 O O . GLY A 1 72 ? 10.371 -6.928 12.756 1.00 86.00 72 GLY A O 1
ATOM 599 N N . LYS A 1 73 ? 10.246 -5.554 14.525 1.00 85.00 73 LYS A N 1
ATOM 600 C CA . LYS A 1 73 ? 10.222 -6.610 15.549 1.00 85.00 73 LYS A CA 1
ATOM 601 C C . LYS A 1 73 ? 8.839 -7.232 15.756 1.00 85.00 73 LYS A C 1
ATOM 603 O O . LYS A 1 73 ? 8.775 -8.357 16.231 1.00 85.00 73 LYS A O 1
ATOM 608 N N . TYR A 1 74 ? 7.763 -6.538 15.379 1.00 84.00 74 TYR A N 1
ATOM 609 C CA . TYR A 1 74 ? 6.381 -7.014 15.535 1.00 84.00 74 TYR A CA 1
ATOM 610 C C . TYR A 1 74 ? 5.912 -7.901 14.370 1.00 84.00 74 TYR A C 1
ATOM 612 O O . TYR A 1 74 ? 4.738 -8.242 14.279 1.00 84.00 74 TYR A O 1
ATOM 620 N N . GLY A 1 75 ? 6.817 -8.260 13.454 1.00 87.12 75 GLY A N 1
ATOM 621 C CA . GLY A 1 75 ? 6.489 -9.067 12.283 1.00 87.12 75 GLY A CA 1
ATOM 622 C C . GLY A 1 75 ? 6.096 -10.493 12.646 1.00 87.12 75 GLY A C 1
ATOM 623 O O . GLY A 1 75 ? 6.904 -11.223 13.220 1.00 87.12 75 GLY A O 1
ATOM 624 N N . ARG A 1 76 ? 4.899 -10.917 12.229 1.00 90.62 76 ARG A N 1
ATOM 625 C CA . ARG A 1 76 ? 4.422 -12.307 12.369 1.00 90.62 76 ARG A CA 1
ATOM 626 C C . ARG A 1 76 ? 5.299 -13.290 11.578 1.00 90.62 76 ARG A C 1
ATOM 628 O O . ARG A 1 76 ? 5.644 -14.368 12.056 1.00 90.62 76 ARG A O 1
ATOM 635 N N . ILE A 1 77 ? 5.709 -12.900 10.373 1.00 92.25 77 ILE A N 1
ATOM 636 C CA . ILE A 1 77 ? 6.690 -13.602 9.540 1.00 92.25 77 ILE A CA 1
ATOM 637 C C . ILE A 1 77 ? 8.070 -12.994 9.786 1.00 92.25 77 ILE A C 1
ATOM 639 O O . ILE A 1 77 ? 8.265 -11.778 9.704 1.00 92.25 77 ILE A O 1
ATOM 643 N N . LYS A 1 78 ? 9.049 -13.864 10.056 1.00 91.75 78 LYS A N 1
ATOM 644 C CA . LYS A 1 78 ? 10.425 -13.472 10.377 1.00 91.75 78 LYS A CA 1
ATOM 645 C C . LYS A 1 78 ? 11.106 -12.819 9.174 1.00 91.75 78 LYS A C 1
ATOM 647 O O . LYS A 1 78 ? 11.056 -13.337 8.060 1.00 91.75 78 LYS A O 1
ATOM 652 N N . THR A 1 79 ? 11.880 -11.764 9.427 1.00 91.75 79 THR A N 1
ATOM 653 C CA . THR A 1 79 ? 12.648 -11.028 8.404 1.00 91.75 79 THR A CA 1
ATOM 654 C C . THR A 1 79 ? 13.544 -11.930 7.554 1.00 91.75 79 THR A C 1
ATOM 656 O O . THR A 1 79 ? 13.678 -11.719 6.354 1.00 91.75 79 THR A O 1
ATOM 659 N N . ARG A 1 80 ? 14.122 -12.985 8.143 1.00 93.31 80 ARG A N 1
ATOM 660 C CA . ARG A 1 80 ? 14.937 -13.964 7.406 1.00 93.31 80 ARG A CA 1
ATOM 661 C C . ARG A 1 80 ? 14.146 -14.666 6.301 1.00 93.31 80 ARG A C 1
ATOM 663 O O . ARG A 1 80 ? 14.689 -14.905 5.227 1.00 93.31 80 ARG A O 1
ATOM 670 N N . ASP A 1 81 ? 12.897 -15.021 6.571 1.00 95.44 81 ASP A N 1
ATOM 671 C CA . ASP A 1 81 ? 12.071 -15.763 5.622 1.00 95.44 81 ASP A CA 1
ATOM 672 C C . ASP A 1 81 ? 11.548 -14.824 4.521 1.00 95.44 81 ASP A C 1
ATOM 674 O O . ASP A 1 81 ? 11.516 -15.212 3.355 1.00 95.44 81 ASP A O 1
ATOM 678 N N . ILE A 1 82 ? 11.313 -13.548 4.852 1.00 95.25 82 ILE A N 1
ATOM 679 C CA . ILE A 1 82 ? 11.057 -12.477 3.874 1.00 95.25 82 ILE A CA 1
ATOM 680 C C . ILE A 1 82 ? 12.264 -12.287 2.947 1.00 95.25 82 ILE A C 1
ATOM 682 O O . ILE A 1 82 ? 12.110 -12.300 1.731 1.00 95.25 82 ILE A O 1
ATOM 686 N N . LEU A 1 83 ? 13.483 -12.177 3.488 1.00 95.62 83 LEU A N 1
ATOM 687 C CA . LEU A 1 83 ? 14.695 -12.019 2.674 1.00 95.62 83 LEU A CA 1
ATOM 688 C C . LEU A 1 83 ? 14.938 -13.218 1.750 1.00 95.62 83 LEU A C 1
ATOM 690 O O . LEU A 1 83 ? 15.337 -13.033 0.600 1.00 95.62 83 LEU A O 1
ATOM 694 N N . LYS A 1 84 ? 14.665 -14.443 2.219 1.00 97.06 84 LYS A N 1
ATOM 695 C CA . LYS A 1 84 ? 14.720 -15.650 1.380 1.00 97.06 84 LYS A CA 1
ATOM 696 C C . LYS A 1 84 ? 13.707 -15.594 0.242 1.00 97.06 84 LYS A C 1
ATOM 698 O O . LYS A 1 84 ? 14.068 -15.904 -0.889 1.00 97.06 84 LYS A O 1
ATOM 703 N N . PHE A 1 85 ? 12.473 -15.180 0.530 1.00 96.25 85 PHE A N 1
ATOM 704 C CA . PHE A 1 85 ? 11.441 -15.000 -0.487 1.00 96.25 85 PHE A CA 1
ATOM 705 C C . PHE A 1 85 ? 11.869 -13.965 -1.536 1.00 96.25 85 PHE A C 1
ATOM 707 O O . PHE A 1 85 ? 11.890 -14.282 -2.722 1.00 96.25 85 PHE A O 1
ATOM 714 N N . LEU A 1 86 ? 12.315 -12.779 -1.110 1.00 97.19 86 LEU A N 1
ATOM 715 C CA . LEU A 1 86 ? 12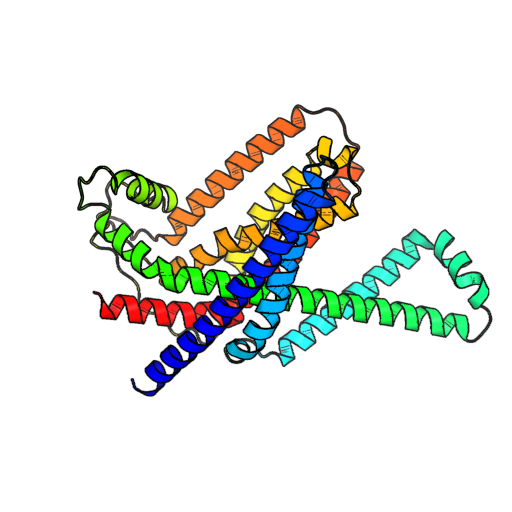.800 -11.725 -2.009 1.00 97.19 86 LEU A CA 1
ATOM 716 C C . LEU A 1 86 ? 13.978 -12.184 -2.874 1.00 97.19 86 LEU A C 1
ATOM 718 O O . LEU A 1 86 ? 14.015 -11.916 -4.074 1.00 97.19 86 LEU A O 1
ATOM 722 N N . THR A 1 87 ? 14.919 -12.911 -2.272 1.00 97.31 87 THR A N 1
ATOM 723 C CA . THR A 1 87 ? 16.066 -13.501 -2.972 1.00 97.31 87 THR A CA 1
ATOM 724 C C . THR A 1 87 ? 15.595 -14.496 -4.032 1.00 97.31 87 THR A C 1
ATOM 726 O O . THR A 1 87 ? 16.007 -14.402 -5.185 1.00 97.31 87 THR A O 1
ATOM 729 N N . GLY A 1 88 ? 14.691 -15.413 -3.672 1.00 97.31 88 GLY A N 1
ATOM 730 C CA . GLY A 1 88 ? 14.128 -16.396 -4.598 1.00 97.31 88 GLY A CA 1
ATOM 731 C C . GLY A 1 88 ? 13.388 -15.748 -5.770 1.00 97.31 88 GLY A C 1
ATOM 732 O O . GLY A 1 88 ? 13.644 -16.097 -6.920 1.00 97.31 88 GLY A O 1
ATOM 733 N N . VAL A 1 89 ? 12.536 -14.755 -5.501 1.00 95.81 89 VAL A N 1
ATOM 734 C CA . VAL A 1 89 ? 11.828 -13.998 -6.547 1.00 95.81 89 VAL A CA 1
ATOM 735 C C . VAL A 1 89 ? 12.816 -13.269 -7.460 1.00 95.81 89 VAL A C 1
ATOM 737 O O . VAL A 1 89 ? 12.676 -13.332 -8.677 1.00 95.81 89 VAL A O 1
ATOM 740 N N . SER A 1 90 ? 13.856 -12.645 -6.903 1.00 96.88 90 SER A N 1
ATOM 741 C CA . SER A 1 90 ? 14.882 -11.945 -7.690 1.00 96.88 90 SER A CA 1
ATOM 742 C C . SER A 1 90 ? 15.640 -12.893 -8.621 1.00 96.88 90 SER A C 1
ATOM 744 O O . SER A 1 90 ? 15.909 -12.536 -9.767 1.00 96.88 90 SER A O 1
ATOM 746 N N . PHE A 1 91 ? 15.936 -14.121 -8.177 1.00 96.12 91 PHE A N 1
ATOM 747 C CA . PHE A 1 91 ? 16.513 -15.158 -9.039 1.00 96.12 91 PHE A CA 1
ATOM 748 C C . PHE A 1 91 ? 15.581 -15.529 -10.193 1.00 96.12 91 PHE A C 1
ATOM 750 O O . PHE A 1 91 ? 16.028 -15.582 -11.338 1.00 96.12 91 PHE A O 1
ATOM 757 N N . VAL A 1 92 ? 14.292 -15.745 -9.912 1.00 95.50 92 VAL A N 1
ATOM 758 C CA . VAL A 1 92 ? 13.297 -16.079 -10.942 1.00 95.50 92 VAL A CA 1
ATOM 759 C C . VAL A 1 92 ? 13.167 -14.947 -11.961 1.00 95.50 92 VAL A C 1
ATOM 761 O O . VAL A 1 92 ? 13.237 -15.205 -13.158 1.00 95.50 92 VAL A O 1
ATOM 764 N N . LEU A 1 93 ? 13.047 -13.696 -11.509 1.00 93.25 93 LEU A N 1
ATOM 765 C CA . LEU A 1 93 ? 12.958 -12.531 -12.396 1.00 93.25 93 LEU A CA 1
ATOM 766 C C . LEU A 1 93 ? 14.215 -12.373 -13.253 1.00 93.25 93 LEU A C 1
ATOM 768 O O . LEU A 1 93 ? 14.111 -12.169 -14.456 1.00 93.25 93 LEU A O 1
ATOM 772 N N . THR A 1 94 ? 15.397 -12.546 -12.662 1.00 92.44 94 THR A N 1
ATOM 773 C CA . THR A 1 94 ? 16.671 -12.514 -13.396 1.00 92.44 94 THR A CA 1
ATOM 774 C C . THR A 1 94 ? 16.706 -13.574 -14.488 1.00 92.44 94 THR A C 1
ATOM 776 O O . THR A 1 94 ? 17.028 -13.275 -15.635 1.00 92.44 94 THR A O 1
ATOM 779 N N . PHE A 1 95 ? 16.332 -14.807 -14.148 1.00 90.81 95 PHE A N 1
ATOM 780 C CA . PHE A 1 95 ? 16.300 -15.918 -15.090 1.00 90.81 95 PHE A CA 1
ATOM 781 C C . PHE A 1 95 ? 15.313 -15.670 -16.239 1.00 90.81 95 PHE A C 1
ATOM 783 O O . PHE A 1 95 ? 15.668 -15.858 -17.402 1.00 90.81 95 PHE A O 1
ATOM 790 N N . LEU A 1 96 ? 14.108 -15.179 -15.931 1.00 89.94 96 LEU A N 1
ATOM 791 C CA . LEU A 1 96 ? 13.111 -14.814 -16.938 1.00 89.94 96 LEU A CA 1
ATOM 792 C C . LEU A 1 96 ? 13.612 -13.694 -17.852 1.00 89.94 96 LEU A C 1
ATOM 794 O O . LEU A 1 96 ? 13.507 -13.818 -19.069 1.00 89.94 96 LEU A O 1
ATOM 798 N N . THR A 1 97 ? 14.212 -12.641 -17.296 1.00 87.12 97 THR A N 1
ATOM 799 C CA . THR A 1 97 ? 14.768 -11.525 -18.074 1.00 87.12 97 THR A CA 1
ATOM 800 C C . THR A 1 97 ? 15.893 -11.976 -18.994 1.00 87.12 97 THR A C 1
ATOM 802 O O . THR A 1 97 ? 15.964 -11.517 -20.131 1.00 87.12 97 THR A O 1
ATOM 805 N N . ILE A 1 98 ? 16.736 -12.914 -18.560 1.00 84.12 98 ILE A N 1
ATOM 806 C CA . ILE A 1 98 ? 17.784 -13.486 -19.412 1.00 84.12 98 ILE A CA 1
ATOM 807 C C . ILE A 1 98 ? 17.172 -14.310 -20.545 1.00 84.12 98 ILE A C 1
ATOM 809 O O . ILE A 1 98 ? 17.574 -14.133 -21.689 1.00 84.12 98 ILE A O 1
ATOM 813 N N . ILE A 1 99 ? 16.190 -15.175 -20.270 1.00 83.38 99 ILE A N 1
ATOM 814 C CA . ILE A 1 99 ? 15.537 -15.991 -21.310 1.00 83.38 99 ILE A CA 1
ATOM 815 C C . ILE A 1 99 ? 14.812 -15.110 -22.327 1.00 83.38 99 ILE A C 1
ATOM 817 O O . ILE A 1 99 ? 14.962 -15.297 -23.536 1.00 83.38 99 ILE A O 1
ATOM 821 N N . ILE A 1 100 ? 14.025 -14.147 -21.852 1.00 82.56 100 ILE A N 1
ATOM 822 C CA . ILE A 1 100 ? 13.259 -13.232 -22.702 1.00 82.56 100 ILE A CA 1
ATOM 823 C C . ILE A 1 100 ? 14.220 -12.331 -23.485 1.00 82.56 100 ILE A C 1
ATOM 825 O O . ILE A 1 100 ? 14.098 -12.201 -24.700 1.00 82.56 100 ILE A O 1
ATOM 829 N N . GLY A 1 101 ? 15.232 -11.773 -22.818 1.00 74.00 101 GLY A N 1
ATOM 830 C CA . GLY A 1 101 ? 16.268 -10.958 -23.446 1.00 74.00 101 GLY A CA 1
ATOM 831 C C . GLY A 1 101 ? 17.026 -11.723 -24.531 1.00 74.00 101 GLY A C 1
ATOM 832 O O . GLY A 1 101 ? 17.194 -11.226 -25.642 1.00 74.00 101 GLY A O 1
ATOM 833 N N . TYR A 1 102 ? 17.417 -12.965 -24.246 1.00 70.31 102 TYR A N 1
ATOM 834 C CA . TYR A 1 102 ? 18.110 -13.831 -25.194 1.00 70.31 102 TYR A CA 1
ATOM 835 C C . TYR A 1 102 ? 17.209 -14.300 -26.341 1.00 70.31 102 TYR A C 1
ATOM 837 O O . TYR A 1 102 ? 17.700 -14.508 -27.437 1.00 70.31 102 TYR A O 1
ATOM 845 N N . SER A 1 103 ? 15.904 -14.470 -26.142 1.00 71.38 103 SER A N 1
ATOM 846 C CA . SER A 1 103 ? 15.001 -14.895 -27.225 1.00 71.38 103 SER A CA 1
ATOM 847 C C . SER A 1 103 ? 14.565 -13.741 -28.131 1.00 71.38 103 SER A C 1
ATOM 849 O O . SER A 1 103 ? 14.445 -13.939 -29.337 1.00 71.38 103 SER A O 1
ATOM 851 N N . LEU A 1 104 ? 14.372 -12.536 -27.584 1.00 67.06 104 LEU A N 1
ATOM 852 C CA . LEU A 1 104 ? 13.865 -11.379 -28.330 1.00 67.06 104 LEU A CA 1
ATOM 853 C C . LEU A 1 104 ? 14.967 -10.482 -28.912 1.00 67.06 104 LEU A C 1
ATOM 855 O O . LEU A 1 104 ? 14.765 -9.875 -29.960 1.00 67.06 104 LEU A O 1
ATOM 859 N N . TYR A 1 105 ? 16.134 -10.394 -28.265 1.00 62.97 105 TYR A N 1
ATOM 860 C CA . TYR A 1 105 ? 17.168 -9.405 -28.604 1.00 62.97 105 TYR A CA 1
ATOM 861 C C . TYR A 1 105 ? 18.495 -10.008 -29.073 1.00 62.97 105 TYR A C 1
ATOM 863 O O . TYR A 1 105 ? 19.501 -9.300 -29.107 1.00 62.97 105 TYR A O 1
ATOM 871 N N . GLN A 1 106 ? 18.519 -11.273 -29.507 1.00 58.94 106 GLN A N 1
ATOM 872 C CA . GLN A 1 106 ? 19.689 -11.886 -30.165 1.00 58.94 106 GLN A CA 1
ATOM 873 C C . GLN A 1 106 ? 20.406 -10.971 -31.172 1.00 58.94 106 GLN A C 1
ATOM 875 O O . GLN A 1 106 ? 21.622 -10.826 -31.056 1.00 58.94 106 GLN A O 1
ATOM 880 N N . PRO A 1 107 ? 19.710 -10.268 -32.087 1.00 56.38 107 PRO A N 1
ATOM 881 C CA . PRO A 1 107 ? 20.380 -9.437 -33.086 1.00 56.38 107 PRO A CA 1
ATOM 882 C C . PRO A 1 107 ? 21.058 -8.186 -32.506 1.00 56.38 107 PRO A C 1
ATOM 884 O O . PRO A 1 107 ? 21.930 -7.623 -33.155 1.00 56.38 107 PRO A O 1
ATOM 887 N N . VAL A 1 108 ? 20.662 -7.742 -31.306 1.00 54.22 108 VAL A N 1
ATOM 888 C CA . VAL A 1 108 ? 21.163 -6.521 -30.642 1.00 54.22 108 VAL A CA 1
ATOM 889 C C . VAL A 1 108 ? 22.202 -6.859 -29.574 1.00 54.22 108 VAL A C 1
ATOM 891 O O . VAL A 1 108 ? 23.208 -6.166 -29.442 1.00 54.22 108 VAL A O 1
ATOM 894 N N . LEU A 1 109 ? 22.001 -7.956 -28.842 1.00 53.44 109 LEU A N 1
ATOM 895 C CA . LEU A 1 109 ? 22.933 -8.429 -27.822 1.00 53.44 109 LEU A CA 1
ATOM 896 C C . LEU A 1 109 ? 24.201 -9.011 -28.467 1.00 53.44 109 LEU A C 1
ATOM 898 O O . LEU A 1 109 ? 25.298 -8.768 -27.974 1.00 53.44 109 LEU A O 1
ATOM 902 N N . VAL A 1 110 ? 24.096 -9.711 -29.603 1.00 56.28 110 VAL A N 1
ATOM 903 C CA . VAL A 1 110 ? 25.266 -10.311 -30.270 1.00 56.28 110 VAL A CA 1
ATOM 904 C C . VAL A 1 110 ? 26.291 -9.265 -30.743 1.00 56.28 110 VAL A C 1
ATOM 906 O O . VAL A 1 110 ? 27.468 -9.499 -30.505 1.00 56.28 110 VAL A O 1
ATOM 909 N N . PRO A 1 111 ? 25.933 -8.101 -31.322 1.00 56.28 111 PRO A N 1
ATOM 910 C CA . PRO A 1 111 ? 26.898 -7.034 -31.613 1.00 56.28 111 PRO A CA 1
ATOM 911 C C . PRO A 1 111 ? 27.400 -6.295 -30.365 1.00 56.28 111 PRO A C 1
ATOM 913 O O . PRO A 1 111 ? 28.583 -5.968 -30.297 1.00 56.28 111 PRO A O 1
ATOM 916 N N . PHE A 1 112 ? 26.535 -6.062 -29.366 1.00 55.41 112 PHE A N 1
ATOM 917 C CA . PHE A 1 112 ? 26.896 -5.338 -28.136 1.00 55.41 112 PHE A CA 1
ATOM 918 C C . PHE A 1 112 ? 27.901 -6.123 -27.276 1.00 55.41 112 PHE A C 1
ATOM 920 O O . PHE A 1 112 ? 28.820 -5.551 -26.695 1.00 55.41 112 PHE A O 1
ATOM 927 N N . PHE A 1 113 ? 27.767 -7.451 -27.248 1.00 55.41 113 PHE A N 1
ATOM 928 C CA . PHE A 1 113 ? 28.716 -8.361 -26.604 1.00 55.41 113 PHE A CA 1
ATOM 929 C C . PHE A 1 113 ? 29.769 -8.915 -27.578 1.00 55.41 113 PHE A C 1
ATOM 931 O O . PHE A 1 113 ? 30.788 -9.436 -27.133 1.00 55.41 113 PHE A O 1
ATOM 938 N N . GLY A 1 114 ? 29.577 -8.765 -28.891 1.00 53.81 114 GLY A N 1
ATOM 939 C CA . GLY A 1 114 ? 30.345 -9.411 -29.964 1.00 53.81 114 GLY A CA 1
ATOM 940 C C . GLY A 1 114 ? 31.831 -9.091 -29.997 1.00 53.81 114 GLY A C 1
ATOM 941 O O . GLY A 1 114 ? 32.629 -9.962 -30.332 1.00 53.81 114 GLY A O 1
ATOM 942 N N . GLY A 1 115 ? 32.220 -7.890 -29.561 1.00 56.81 115 GLY A N 1
ATOM 943 C CA . GLY A 1 115 ? 33.630 -7.522 -29.381 1.00 56.81 115 GLY A CA 1
ATOM 944 C C . GLY A 1 115 ? 34.309 -8.200 -28.181 1.00 56.81 115 GLY A C 1
ATOM 945 O O . GLY A 1 115 ? 35.532 -8.280 -28.138 1.00 56.81 115 GLY A O 1
ATOM 946 N N . TYR A 1 116 ? 33.529 -8.721 -27.228 1.00 53.12 116 TYR A N 1
ATOM 947 C CA . TYR A 1 116 ? 33.990 -9.365 -25.989 1.00 53.12 116 TYR A CA 1
ATOM 948 C C . TYR A 1 116 ? 33.804 -10.895 -25.990 1.00 53.12 116 TYR A C 1
ATOM 950 O O . TYR A 1 116 ? 34.169 -11.562 -25.020 1.00 53.12 116 TYR A O 1
ATOM 958 N N . LEU A 1 117 ? 33.245 -11.468 -27.065 1.00 53.22 117 LEU A N 1
ATOM 959 C CA . LEU A 1 117 ? 32.915 -12.896 -27.177 1.00 53.22 117 LEU A CA 1
ATOM 960 C C . LEU A 1 117 ? 34.107 -13.807 -27.537 1.00 53.22 117 LEU A C 1
ATOM 962 O O . LEU A 1 117 ? 33.938 -15.024 -27.589 1.00 53.22 117 LEU A O 1
ATOM 966 N N . SER A 1 118 ? 35.321 -13.284 -27.738 1.00 62.06 118 SER A N 1
ATOM 967 C CA . SER A 1 118 ? 36.515 -14.134 -27.863 1.00 62.06 118 SER A CA 1
ATOM 968 C C . SER A 1 118 ? 37.127 -14.436 -26.488 1.00 62.06 118 SER A C 1
ATOM 970 O O . SER A 1 118 ? 37.635 -13.538 -25.815 1.00 62.06 118 SER A O 1
ATOM 972 N N . GLY A 1 119 ? 37.127 -15.707 -26.077 1.00 68.62 119 GLY A N 1
ATOM 973 C CA . GLY A 1 119 ? 37.810 -16.185 -24.866 1.00 68.62 119 GLY A CA 1
ATOM 974 C C . GLY A 1 119 ? 36.972 -16.103 -23.581 1.00 68.62 119 GLY A C 1
ATOM 975 O O . GLY A 1 119 ? 35.774 -16.372 -23.588 1.00 68.62 119 GLY A O 1
ATOM 976 N N . LEU A 1 120 ? 37.609 -15.751 -22.456 1.00 64.81 120 LEU A N 1
ATOM 977 C CA . LEU A 1 120 ? 36.986 -15.705 -21.118 1.00 64.81 120 LEU A CA 1
ATOM 978 C C . LEU A 1 120 ? 35.816 -14.705 -21.010 1.00 64.81 120 LEU A C 1
ATOM 980 O O . LEU A 1 120 ? 34.917 -14.899 -20.190 1.00 64.81 120 LEU A O 1
ATOM 984 N N . GLY A 1 121 ? 35.787 -13.665 -21.852 1.00 63.16 121 GLY A N 1
ATOM 985 C CA . GLY A 1 121 ? 34.728 -12.648 -21.864 1.00 63.16 121 GLY A CA 1
ATOM 986 C C . GLY A 1 121 ? 33.339 -13.206 -22.192 1.00 63.16 121 GLY A C 1
ATOM 987 O O . GLY A 1 121 ? 32.353 -12.754 -21.608 1.00 63.16 121 GLY A O 1
ATOM 988 N N . ALA A 1 122 ? 33.258 -14.261 -23.012 1.00 65.06 122 ALA A N 1
ATOM 989 C CA . ALA A 1 122 ? 31.996 -14.927 -23.341 1.00 65.06 122 ALA A CA 1
ATOM 990 C C . ALA A 1 122 ? 31.343 -15.631 -22.139 1.00 65.06 122 ALA A C 1
ATOM 992 O O . ALA A 1 122 ? 30.123 -15.763 -22.096 1.00 65.06 122 ALA A O 1
ATOM 993 N N . PHE A 1 123 ? 32.139 -16.045 -21.148 1.00 68.00 123 PHE A N 1
ATOM 994 C CA . PHE A 1 123 ? 31.642 -16.664 -19.917 1.00 68.00 123 PHE A CA 1
ATOM 995 C C . PHE A 1 123 ? 31.403 -15.638 -18.803 1.00 68.00 123 PHE A C 1
ATOM 997 O O . PHE A 1 123 ? 30.441 -15.758 -18.047 1.00 68.00 123 PHE A O 1
ATOM 1004 N N . ILE A 1 124 ? 32.255 -14.614 -18.703 1.00 75.88 124 ILE A N 1
ATOM 1005 C CA . ILE A 1 124 ? 32.185 -13.616 -17.627 1.00 75.88 124 ILE A CA 1
ATOM 1006 C C . ILE A 1 124 ? 31.024 -12.637 -17.842 1.00 75.88 124 ILE A C 1
ATOM 1008 O O . ILE A 1 124 ? 30.313 -12.324 -16.889 1.00 75.88 124 ILE A O 1
ATOM 1012 N N . MET A 1 125 ? 30.783 -12.171 -19.073 1.00 74.88 125 MET A N 1
ATOM 1013 C CA . MET A 1 125 ? 29.768 -11.137 -19.325 1.00 74.88 125 MET A CA 1
ATOM 1014 C C . MET A 1 125 ? 28.337 -11.582 -18.976 1.00 74.88 125 MET A C 1
ATOM 1016 O O . MET A 1 125 ? 27.658 -10.827 -18.279 1.00 74.88 125 MET A O 1
ATOM 1020 N N . PRO A 1 126 ? 27.864 -12.793 -19.342 1.00 78.25 126 PRO A N 1
ATOM 1021 C CA . PRO A 1 126 ? 26.545 -13.262 -18.917 1.00 78.25 126 PRO A CA 1
ATOM 1022 C C . PRO A 1 126 ? 26.411 -13.361 -17.396 1.00 78.25 126 PRO A C 1
ATOM 1024 O O . PRO A 1 126 ? 25.365 -13.007 -16.857 1.00 78.25 126 PRO A O 1
ATOM 1027 N N . LEU A 1 127 ? 27.466 -13.785 -16.688 1.00 82.44 127 LEU A N 1
ATOM 1028 C CA . LEU A 1 127 ? 27.472 -13.850 -15.223 1.00 82.44 127 LEU A CA 1
ATOM 1029 C C . LEU A 1 127 ? 27.368 -12.457 -14.594 1.00 82.44 127 LEU A C 1
ATOM 1031 O O . LEU A 1 127 ? 26.556 -12.259 -13.693 1.00 82.44 127 LEU A O 1
ATOM 1035 N N . VAL A 1 128 ? 28.141 -11.487 -15.090 1.00 85.00 128 VAL A N 1
ATOM 1036 C CA . VAL A 1 128 ? 28.100 -10.095 -14.615 1.00 85.00 128 VAL A CA 1
ATOM 1037 C C . VAL A 1 128 ? 26.729 -9.473 -14.874 1.00 85.00 128 VAL A C 1
ATOM 1039 O O . VAL A 1 128 ? 26.144 -8.892 -13.965 1.00 85.00 128 VAL A O 1
ATOM 1042 N N . VAL A 1 129 ? 26.177 -9.641 -16.077 1.00 83.69 129 VAL A N 1
ATOM 1043 C CA . VAL A 1 129 ? 24.843 -9.134 -16.436 1.00 83.69 129 VAL A CA 1
ATOM 1044 C C . VAL A 1 129 ? 23.759 -9.773 -15.564 1.00 83.69 129 VAL A C 1
ATOM 1046 O O . VAL A 1 129 ? 22.904 -9.066 -15.034 1.00 83.69 129 VAL A O 1
ATOM 1049 N N . SER A 1 130 ? 23.826 -11.090 -15.348 1.00 87.81 130 SER A N 1
ATOM 1050 C CA . SER A 1 130 ? 22.903 -11.806 -14.458 1.00 87.81 130 SER A CA 1
ATOM 1051 C C . SER A 1 130 ? 22.984 -11.280 -13.028 1.00 87.81 130 SER A C 1
ATOM 1053 O O . SER A 1 130 ? 21.959 -11.055 -12.393 1.00 87.81 130 SER A O 1
ATOM 1055 N N . LEU A 1 131 ? 24.200 -11.047 -12.526 1.00 91.31 131 LEU A N 1
ATOM 1056 C CA . LEU A 1 131 ? 24.415 -10.511 -11.187 1.00 91.31 131 LEU A CA 1
ATOM 1057 C C . LEU A 1 131 ? 23.860 -9.089 -11.054 1.00 91.31 131 LEU A C 1
ATOM 1059 O O . LEU A 1 131 ? 23.213 -8.792 -10.054 1.00 91.31 131 LEU A O 1
ATOM 1063 N N . ILE A 1 132 ? 24.069 -8.229 -12.056 1.00 90.38 132 ILE A N 1
ATOM 1064 C CA . ILE A 1 132 ? 23.511 -6.871 -12.078 1.00 90.38 132 ILE A CA 1
ATOM 1065 C C . ILE A 1 132 ? 21.984 -6.936 -12.023 1.00 90.38 132 ILE A C 1
ATOM 1067 O O . ILE A 1 132 ? 21.398 -6.332 -11.131 1.00 90.38 132 ILE A O 1
ATOM 1071 N N . PHE A 1 133 ? 21.341 -7.714 -12.901 1.00 90.75 133 PHE A N 1
ATOM 1072 C CA . PHE A 1 133 ? 19.883 -7.863 -12.886 1.00 90.75 133 PHE A CA 1
ATOM 1073 C C . PHE A 1 133 ? 19.371 -8.404 -11.552 1.00 90.75 133 PHE A C 1
ATOM 1075 O O . PHE A 1 133 ? 18.427 -7.849 -10.992 1.00 90.75 133 PHE A O 1
ATOM 1082 N N . PHE A 1 134 ? 20.022 -9.429 -11.002 1.00 95.31 134 PHE A N 1
ATOM 1083 C CA . PHE A 1 134 ? 19.667 -9.990 -9.703 1.00 95.31 134 PHE A CA 1
ATOM 1084 C C . PHE A 1 134 ? 19.727 -8.946 -8.588 1.00 95.31 134 PHE A C 1
ATOM 1086 O O . PHE A 1 134 ? 18.763 -8.798 -7.834 1.00 95.31 134 PHE A O 1
ATOM 1093 N N . LEU A 1 135 ? 20.827 -8.194 -8.501 1.00 96.56 135 LEU A N 1
ATOM 1094 C CA . LEU A 1 135 ? 20.988 -7.143 -7.500 1.00 96.56 135 LEU A CA 1
ATOM 1095 C C . LEU A 1 135 ? 19.986 -6.003 -7.712 1.00 96.56 135 LEU A C 1
ATOM 1097 O O . LEU A 1 135 ? 19.445 -5.496 -6.733 1.00 96.56 135 LEU A O 1
ATOM 1101 N N . SER A 1 136 ? 19.692 -5.630 -8.961 1.00 93.75 136 SER A N 1
ATOM 1102 C CA . SER A 1 136 ? 18.689 -4.614 -9.289 1.00 93.75 136 SER A CA 1
ATOM 1103 C C . SER A 1 136 ? 17.279 -5.041 -8.884 1.00 93.75 136 SER A C 1
ATOM 1105 O O . SER A 1 136 ? 16.572 -4.247 -8.265 1.00 93.75 136 SER A O 1
ATOM 1107 N N . TYR A 1 137 ? 16.871 -6.284 -9.163 1.00 94.69 137 TYR A N 1
ATOM 1108 C CA . TYR A 1 137 ? 15.570 -6.797 -8.726 1.00 94.69 137 TYR A CA 1
ATOM 1109 C C . TYR A 1 137 ? 15.487 -6.890 -7.208 1.00 94.69 137 TYR A C 1
ATOM 1111 O O . TYR A 1 137 ? 14.508 -6.427 -6.626 1.00 94.69 137 TYR A O 1
ATOM 1119 N N . LEU A 1 138 ? 16.529 -7.408 -6.554 1.00 96.88 138 LEU A N 1
ATOM 1120 C CA . LEU A 1 138 ? 16.561 -7.503 -5.099 1.00 96.88 138 LEU A CA 1
ATOM 1121 C C . LEU A 1 138 ? 16.470 -6.119 -4.449 1.00 96.88 138 LEU A C 1
ATOM 1123 O O . LEU A 1 138 ? 15.667 -5.922 -3.538 1.00 96.88 138 LEU A O 1
ATOM 1127 N N . ALA A 1 139 ? 17.247 -5.151 -4.941 1.00 96.44 139 ALA A N 1
ATOM 1128 C CA . ALA A 1 139 ? 17.188 -3.769 -4.481 1.00 96.44 139 ALA A CA 1
ATOM 1129 C C . ALA A 1 139 ? 15.802 -3.155 -4.721 1.00 96.44 139 ALA A C 1
ATOM 1131 O O . ALA A 1 139 ? 15.244 -2.553 -3.808 1.00 96.44 139 ALA A O 1
ATOM 1132 N N . GLY A 1 140 ? 15.213 -3.356 -5.904 1.00 94.56 140 GLY A N 1
ATOM 1133 C CA . GLY A 1 140 ? 13.873 -2.870 -6.233 1.00 94.56 140 GLY A CA 1
ATOM 1134 C C . GLY A 1 140 ? 12.799 -3.416 -5.292 1.00 94.56 140 GLY A C 1
ATOM 1135 O O . GLY A 1 140 ? 12.024 -2.646 -4.731 1.00 94.56 140 GLY A O 1
ATOM 1136 N N . LEU A 1 141 ? 12.789 -4.728 -5.038 1.00 95.81 141 LEU A N 1
ATOM 1137 C CA . LEU A 1 141 ? 11.827 -5.344 -4.119 1.00 95.81 141 LEU A CA 1
ATOM 1138 C C . LEU A 1 141 ? 12.035 -4.889 -2.664 1.00 95.81 141 LEU A C 1
ATOM 1140 O O . LEU A 1 141 ? 11.063 -4.696 -1.936 1.00 95.81 141 LEU A O 1
ATOM 1144 N N . LEU A 1 142 ? 13.286 -4.683 -2.233 1.00 96.62 142 LEU A N 1
ATOM 1145 C CA . LEU A 1 142 ? 13.585 -4.120 -0.911 1.00 96.62 142 LEU A CA 1
ATOM 1146 C C . LEU A 1 142 ? 13.093 -2.675 -0.784 1.00 96.62 142 LEU A C 1
ATOM 1148 O O . LEU A 1 142 ? 12.537 -2.311 0.250 1.00 96.62 142 LEU A O 1
ATOM 1152 N N . ILE A 1 143 ? 13.267 -1.865 -1.830 1.00 95.56 143 ILE A N 1
ATOM 1153 C CA . ILE A 1 143 ? 12.761 -0.490 -1.886 1.00 95.56 143 ILE A CA 1
ATOM 1154 C C . ILE A 1 143 ? 11.233 -0.482 -1.779 1.00 95.56 143 ILE A C 1
ATOM 1156 O O . ILE A 1 143 ? 10.708 0.261 -0.954 1.00 95.56 143 ILE A O 1
ATOM 1160 N N . LEU A 1 144 ? 10.532 -1.348 -2.520 1.00 95.06 144 LEU A N 1
ATOM 1161 C CA . LEU A 1 144 ? 9.070 -1.475 -2.435 1.00 95.06 144 LEU A CA 1
ATOM 1162 C C . LEU A 1 144 ? 8.608 -1.894 -1.035 1.00 95.06 144 LEU A C 1
ATOM 1164 O O . LEU A 1 144 ? 7.667 -1.317 -0.490 1.00 95.06 144 LEU A O 1
ATOM 1168 N N . LEU A 1 145 ? 9.298 -2.853 -0.410 1.00 96.12 145 LEU A N 1
ATOM 1169 C CA . LEU A 1 145 ? 9.003 -3.260 0.963 1.00 96.12 145 LEU A CA 1
ATOM 1170 C C . LEU A 1 145 ? 9.147 -2.074 1.931 1.00 96.12 145 LEU A C 1
ATOM 1172 O O . LEU A 1 145 ? 8.254 -1.829 2.742 1.00 96.12 145 LEU A O 1
ATOM 1176 N N . LEU A 1 146 ? 10.247 -1.318 1.836 1.00 97.00 146 LEU A N 1
ATOM 1177 C CA . LEU A 1 146 ? 10.484 -0.135 2.666 1.00 97.00 146 LEU A CA 1
ATOM 1178 C C . LEU A 1 146 ? 9.437 0.956 2.414 1.00 97.00 146 LEU A C 1
ATOM 1180 O O . LEU A 1 146 ? 8.904 1.516 3.366 1.00 97.00 146 LEU A O 1
ATOM 1184 N N . GLN A 1 147 ? 9.082 1.225 1.159 1.00 95.69 147 GLN A N 1
ATOM 1185 C CA . GLN A 1 147 ? 8.014 2.167 0.817 1.00 95.69 147 GLN A CA 1
ATOM 1186 C C . GLN A 1 147 ? 6.672 1.739 1.426 1.00 95.69 147 GLN A C 1
ATOM 1188 O O . GLN A 1 147 ? 5.960 2.580 1.978 1.00 95.69 147 GLN A O 1
ATOM 1193 N N . GLY A 1 148 ? 6.377 0.434 1.438 1.00 96.31 148 GLY A N 1
ATOM 1194 C CA . GLY A 1 148 ? 5.233 -0.133 2.152 1.00 96.31 148 GLY A CA 1
ATOM 1195 C C . GLY A 1 148 ? 5.259 0.156 3.653 1.00 96.31 148 GLY A C 1
ATOM 1196 O O . GLY A 1 148 ? 4.262 0.625 4.195 1.00 96.31 148 GLY A O 1
ATOM 1197 N N . PHE A 1 149 ? 6.402 -0.015 4.326 1.00 96.62 149 PHE A N 1
ATOM 1198 C CA . PHE A 1 149 ? 6.563 0.385 5.735 1.00 96.62 149 PHE A CA 1
ATOM 1199 C C . PHE A 1 149 ? 6.289 1.865 5.976 1.00 96.62 149 PHE A C 1
ATOM 1201 O O . PHE A 1 149 ? 5.703 2.217 7.004 1.00 96.62 149 PHE A O 1
ATOM 1208 N N . GLY A 1 150 ? 6.718 2.724 5.053 1.00 96.31 150 GLY A N 1
ATOM 1209 C CA . GLY A 1 150 ? 6.482 4.156 5.136 1.00 96.31 150 GLY A CA 1
ATOM 1210 C C . GLY A 1 150 ? 5.001 4.472 5.052 1.00 96.31 150 GLY A C 1
ATOM 1211 O O . GLY A 1 150 ? 4.441 5.040 5.988 1.00 96.31 150 GLY A O 1
ATOM 1212 N N . LEU A 1 151 ? 4.358 4.044 3.966 1.00 96.50 151 LEU A N 1
ATOM 1213 C CA . LEU A 1 151 ? 2.947 4.318 3.728 1.00 96.50 151 LEU A CA 1
ATOM 1214 C C . LEU A 1 151 ? 2.053 3.731 4.827 1.00 96.50 151 LEU A C 1
ATOM 1216 O O . LEU A 1 151 ? 1.232 4.447 5.398 1.00 96.50 151 LEU A O 1
ATOM 1220 N N . VAL A 1 152 ? 2.229 2.449 5.156 1.00 96.94 152 VAL A N 1
ATOM 1221 C CA . VAL A 1 152 ? 1.392 1.768 6.152 1.00 96.94 152 VAL A CA 1
ATOM 1222 C C . VAL A 1 152 ? 1.526 2.422 7.521 1.00 96.94 152 VAL A C 1
ATOM 1224 O O . VAL A 1 152 ? 0.520 2.603 8.198 1.00 96.94 152 VAL A O 1
ATOM 1227 N N . SER A 1 153 ? 2.730 2.846 7.919 1.00 95.44 153 SER A N 1
ATOM 1228 C CA . SER A 1 153 ? 2.896 3.540 9.201 1.00 95.44 153 SER A CA 1
ATOM 1229 C C . SER A 1 153 ? 2.076 4.829 9.279 1.00 95.44 153 SER A C 1
ATOM 1231 O O . SER A 1 153 ? 1.480 5.114 10.313 1.00 95.44 153 SER A O 1
ATOM 1233 N N . LEU A 1 154 ? 1.971 5.578 8.178 1.00 95.00 154 LEU A N 1
ATOM 1234 C CA . LEU A 1 154 ? 1.160 6.794 8.113 1.00 95.00 154 LEU A CA 1
ATOM 1235 C C . LEU A 1 154 ? -0.336 6.483 8.132 1.00 95.00 154 LEU A C 1
ATOM 1237 O O . LEU A 1 154 ? -1.086 7.174 8.820 1.00 95.00 154 LEU A O 1
ATOM 1241 N N . ILE A 1 155 ? -0.758 5.431 7.422 1.00 95.44 155 ILE A N 1
ATOM 1242 C CA . ILE A 1 155 ? -2.140 4.944 7.464 1.00 95.44 155 ILE A CA 1
ATOM 1243 C C . ILE A 1 155 ? -2.511 4.579 8.904 1.00 95.44 155 ILE A C 1
ATOM 1245 O O . ILE A 1 155 ? -3.505 5.070 9.424 1.00 95.44 155 ILE A O 1
ATOM 1249 N N . VAL A 1 156 ? -1.682 3.792 9.584 1.00 93.62 156 VAL A N 1
ATOM 1250 C CA . VAL A 1 156 ? -1.923 3.337 10.961 1.00 93.62 156 VAL A CA 1
ATOM 1251 C C . VAL A 1 156 ? -1.951 4.509 11.940 1.00 93.62 156 VAL A C 1
ATOM 1253 O O . VAL A 1 156 ? -2.843 4.578 12.778 1.00 93.62 156 VAL A O 1
ATOM 1256 N N . LEU A 1 157 ? -1.036 5.474 11.803 1.00 91.88 157 LEU A N 1
ATOM 1257 C CA . LEU A 1 157 ? -1.050 6.714 12.588 1.00 91.88 157 LEU A CA 1
ATOM 1258 C C . LEU A 1 157 ? -2.357 7.493 12.411 1.00 91.88 157 LEU A C 1
ATOM 1260 O O . LEU A 1 157 ? -2.901 8.032 13.375 1.00 91.88 157 LEU A O 1
ATOM 1264 N N . PHE A 1 158 ? -2.854 7.568 11.175 1.00 91.94 158 PHE A N 1
ATOM 1265 C CA . PHE A 1 158 ? -4.139 8.187 10.882 1.00 91.94 158 PHE A CA 1
ATOM 1266 C C . PHE A 1 158 ? -5.282 7.395 11.527 1.00 91.94 158 PHE A C 1
ATOM 1268 O O . PHE A 1 158 ? -6.129 7.987 12.193 1.00 91.94 158 PHE A O 1
ATOM 1275 N N . GLN A 1 159 ? -5.277 6.067 11.404 1.00 92.06 159 GLN A N 1
ATOM 1276 C CA . GLN A 1 159 ? -6.299 5.212 12.003 1.00 92.06 159 GLN A CA 1
ATOM 1277 C C . GLN A 1 159 ? -6.340 5.361 13.524 1.00 92.06 159 GLN A C 1
ATOM 1279 O O . GLN A 1 159 ? -7.395 5.690 14.048 1.00 92.06 159 GLN A O 1
ATOM 1284 N N . ARG A 1 160 ? -5.203 5.253 14.222 1.00 89.12 160 ARG A N 1
ATOM 1285 C CA . ARG A 1 160 ? -5.124 5.461 15.681 1.00 89.12 160 ARG A CA 1
ATOM 1286 C C . ARG A 1 160 ? -5.688 6.812 16.114 1.00 89.12 160 ARG A C 1
ATOM 1288 O O . ARG A 1 160 ? -6.312 6.916 17.154 1.00 89.12 160 ARG A O 1
ATOM 1295 N N . LYS A 1 161 ? -5.472 7.864 15.320 1.00 87.94 161 LYS A N 1
ATOM 1296 C CA . LYS A 1 161 ? -5.927 9.213 15.677 1.00 87.94 161 LYS A CA 1
ATOM 1297 C C . LYS A 1 161 ? -7.428 9.429 15.458 1.00 87.94 161 LYS A C 1
ATOM 1299 O O . LYS A 1 161 ? -8.027 10.216 16.184 1.00 87.94 161 LYS A O 1
ATOM 1304 N N . TYR A 1 162 ? -8.005 8.833 14.415 1.00 88.44 162 TYR A N 1
ATOM 1305 C CA . TYR A 1 162 ? -9.356 9.184 13.964 1.00 88.44 162 TYR A CA 1
ATOM 1306 C C . TYR A 1 162 ? -10.381 8.060 14.118 1.00 88.44 162 TYR A C 1
ATOM 1308 O O . TYR A 1 162 ? -11.569 8.361 14.165 1.00 88.44 162 TYR A O 1
ATOM 1316 N N . PHE A 1 163 ? -9.974 6.791 14.207 1.00 87.94 163 PHE A N 1
ATOM 1317 C CA . PHE A 1 163 ? -10.926 5.676 14.216 1.00 87.94 163 PHE A CA 1
ATOM 1318 C C . PHE A 1 163 ? -11.728 5.601 15.514 1.00 87.94 163 PHE A C 1
ATOM 1320 O O . PHE A 1 163 ? -12.918 5.322 15.429 1.00 87.94 163 PHE A O 1
ATOM 1327 N N . GLY A 1 164 ? -11.146 5.961 16.666 1.00 83.12 164 GLY A N 1
ATOM 1328 C CA . GLY A 1 164 ? -11.906 6.122 17.913 1.00 83.12 164 GLY A CA 1
ATOM 1329 C C . GLY A 1 164 ? -13.086 7.085 17.736 1.00 83.12 164 GLY A C 1
ATOM 1330 O O . GLY A 1 164 ? -14.231 6.735 18.005 1.00 83.12 164 GLY A O 1
ATOM 1331 N N . LYS A 1 165 ? -12.830 8.250 17.129 1.00 84.12 165 LYS A N 1
ATOM 1332 C CA . LYS A 1 165 ? -13.880 9.223 16.812 1.00 84.12 165 LYS A CA 1
ATOM 1333 C C . LYS A 1 165 ? -14.876 8.709 15.765 1.00 84.12 165 LYS A C 1
ATOM 1335 O O . LYS A 1 165 ? -16.063 8.969 15.882 1.00 84.12 165 LYS A O 1
ATOM 1340 N N . ILE A 1 166 ? -14.426 7.965 14.750 1.00 85.38 166 ILE A N 1
ATOM 1341 C CA . ILE A 1 166 ? -15.334 7.369 13.753 1.00 85.38 166 ILE A CA 1
ATOM 1342 C C . ILE A 1 166 ? -16.299 6.379 14.420 1.00 85.38 166 ILE A C 1
ATOM 1344 O O . ILE A 1 166 ? -17.471 6.366 14.062 1.00 85.38 166 ILE A O 1
ATOM 1348 N N . PHE A 1 167 ? -15.846 5.578 15.390 1.00 84.12 167 PHE A N 1
ATOM 1349 C CA . PHE A 1 167 ? -16.726 4.673 16.136 1.00 84.12 167 PHE A CA 1
ATOM 1350 C C . PHE A 1 167 ? -17.782 5.426 16.952 1.00 84.12 167 PHE A C 1
ATOM 1352 O O . PHE A 1 167 ? -18.951 5.044 16.922 1.00 84.12 167 PHE A O 1
ATOM 1359 N N . GLU A 1 168 ? -17.385 6.503 17.632 1.00 82.62 168 GLU A N 1
ATOM 1360 C CA . GLU A 1 168 ? -18.299 7.401 18.353 1.00 82.62 168 GLU A CA 1
ATOM 1361 C C . GLU A 1 168 ? -19.307 8.056 17.389 1.00 82.62 168 GLU A C 1
ATOM 1363 O O . GLU A 1 168 ? -20.516 7.952 17.580 1.00 82.62 168 GLU A O 1
ATOM 1368 N N . ASP A 1 169 ? -18.827 8.639 16.286 1.00 82.81 169 ASP A N 1
ATOM 1369 C CA . ASP A 1 169 ? -19.659 9.330 15.294 1.00 82.81 169 ASP A CA 1
ATOM 1370 C C . ASP A 1 169 ? -20.662 8.385 14.601 1.00 82.81 169 ASP A C 1
ATOM 1372 O O . ASP A 1 169 ? -21.751 8.824 14.219 1.00 82.81 169 ASP A O 1
ATOM 1376 N N . VAL A 1 170 ? -20.304 7.104 14.421 1.00 82.25 170 VAL A N 1
ATOM 1377 C CA . VAL A 1 170 ? -21.211 6.067 13.900 1.00 82.25 170 VAL A CA 1
ATOM 1378 C C . VAL A 1 170 ? -22.274 5.704 14.935 1.00 82.25 170 VAL A C 1
ATOM 1380 O O . VAL A 1 170 ? -23.438 5.634 14.553 1.00 82.25 170 VAL A O 1
ATOM 1383 N N . LYS A 1 171 ? -21.921 5.532 16.218 1.00 82.06 171 LYS A N 1
ATOM 1384 C CA . LYS A 1 171 ? -22.898 5.273 17.296 1.00 82.06 171 LYS A CA 1
ATOM 1385 C C . LYS A 1 171 ? -23.903 6.411 17.442 1.00 82.06 171 LYS A C 1
ATOM 1387 O O . LYS A 1 171 ? -25.104 6.185 17.487 1.00 82.06 171 LYS A O 1
ATOM 1392 N N . GLU A 1 172 ? -23.418 7.648 17.435 1.00 76.44 172 GLU A N 1
ATOM 1393 C CA . GLU A 1 172 ? -24.253 8.843 17.565 1.00 76.44 172 GLU A CA 1
ATOM 1394 C C . GLU A 1 172 ? -24.975 9.240 16.261 1.00 76.44 172 GLU A C 1
ATOM 1396 O O . GLU A 1 172 ? -25.558 10.331 16.180 1.00 76.44 172 GLU A O 1
ATOM 1401 N N . ALA A 1 173 ? -24.885 8.446 15.188 1.00 69.00 173 ALA A N 1
ATOM 1402 C CA . ALA A 1 173 ? -25.476 8.793 13.894 1.00 69.00 173 ALA A CA 1
ATOM 1403 C C . ALA A 1 173 ? -27.012 8.905 13.938 1.00 69.00 173 ALA A C 1
ATOM 1405 O O . ALA A 1 173 ? -27.601 9.512 13.043 1.00 69.00 173 ALA A O 1
ATOM 1406 N N . GLU A 1 174 ? -27.638 8.357 14.977 1.00 62.72 174 GLU A N 1
ATOM 1407 C CA . GLU A 1 174 ? -29.084 8.332 15.192 1.00 62.72 174 GLU A CA 1
ATOM 1408 C C . GLU A 1 174 ? -29.596 9.435 16.133 1.00 62.72 174 GLU A C 1
ATOM 1410 O O . GLU A 1 174 ? -30.691 9.950 15.925 1.00 62.72 174 GLU A O 1
ATOM 1415 N N . GLU A 1 175 ? -28.797 9.876 17.112 1.00 56.34 175 GLU A N 1
ATOM 1416 C CA . GLU A 1 175 ? -29.283 10.704 18.231 1.00 56.34 175 GLU A CA 1
ATOM 1417 C C . GLU A 1 175 ? -29.348 12.228 17.978 1.00 56.34 175 GLU A C 1
ATOM 1419 O O . GLU A 1 175 ? -29.906 12.953 18.799 1.00 56.34 175 GLU A O 1
ATOM 1424 N N . SER A 1 176 ? -28.787 12.779 16.889 1.00 48.19 176 SER A N 1
ATOM 1425 C CA . SER A 1 176 ? -28.561 14.240 16.798 1.00 48.19 176 SER A CA 1
ATOM 1426 C C . SER A 1 176 ? -29.129 14.935 15.549 1.00 48.19 176 SER A C 1
ATOM 1428 O O . SER A 1 176 ? -28.558 14.856 14.463 1.00 48.19 176 SER A O 1
ATOM 1430 N N . GLU A 1 177 ? -30.171 15.757 15.749 1.00 50.31 177 GLU A N 1
ATOM 1431 C CA . GLU A 1 177 ? -30.776 16.715 14.793 1.00 50.31 177 GLU A CA 1
ATOM 1432 C C . GLU A 1 177 ? -29.900 17.964 14.480 1.00 50.31 177 GLU A C 1
ATOM 1434 O O . GLU A 1 177 ? -30.380 18.994 14.002 1.00 50.31 177 GLU A O 1
ATOM 1439 N N . SER A 1 178 ? -28.588 17.928 14.738 1.00 45.50 178 SER A N 1
ATOM 1440 C CA . SER A 1 178 ? -27.689 19.069 14.495 1.00 45.50 178 SER A CA 1
ATOM 1441 C C . SER A 1 178 ? -27.278 19.196 13.013 1.00 45.50 178 SER A C 1
ATOM 1443 O O . SER A 1 178 ? -26.590 18.335 12.452 1.00 45.50 178 SER A O 1
ATOM 1445 N N . LEU A 1 179 ? -27.656 20.314 12.376 1.00 47.16 179 LEU A N 1
ATOM 1446 C CA . LEU A 1 179 ? -27.529 20.593 10.930 1.00 47.16 179 LEU A CA 1
ATOM 1447 C C . LEU A 1 179 ? -26.111 20.442 10.329 1.00 47.16 179 LEU A C 1
ATOM 1449 O O . LEU A 1 179 ? -25.992 20.048 9.171 1.00 47.16 179 LEU A O 1
ATOM 1453 N N . LEU A 1 180 ? -25.034 20.721 11.077 1.00 47.12 180 LEU A N 1
ATOM 1454 C CA . LEU A 1 180 ? -23.644 20.603 10.584 1.00 47.12 180 LEU A CA 1
ATOM 1455 C C . LEU A 1 180 ? -23.048 19.195 10.776 1.00 47.12 180 LEU A C 1
ATOM 1457 O O . LEU A 1 180 ? -22.273 18.743 9.934 1.00 47.12 180 LEU A O 1
ATOM 1461 N N . ASN A 1 181 ? -23.468 18.465 11.817 1.00 55.91 181 ASN A N 1
ATOM 1462 C CA . ASN A 1 181 ? -23.109 17.054 12.026 1.00 55.91 181 ASN A CA 1
ATOM 1463 C C . ASN A 1 181 ? -23.870 16.109 11.083 1.00 55.91 181 ASN A C 1
ATOM 1465 O O . ASN A 1 181 ? -23.443 14.979 10.850 1.00 55.91 181 ASN A O 1
ATOM 1469 N N . THR A 1 182 ? -24.955 16.589 10.476 1.00 65.12 182 THR A N 1
ATOM 1470 C CA . THR A 1 182 ? -25.814 15.802 9.589 1.00 65.12 182 THR A CA 1
ATOM 1471 C C . THR A 1 182 ? -25.094 15.347 8.311 1.00 65.12 182 THR A C 1
ATOM 1473 O O . THR A 1 182 ? -25.266 14.207 7.898 1.00 65.12 182 THR A O 1
ATOM 1476 N N . THR A 1 183 ? -24.268 16.182 7.665 1.00 77.50 183 THR A N 1
ATOM 1477 C CA . THR A 1 183 ? -23.645 15.822 6.369 1.00 77.50 183 THR A CA 1
ATOM 1478 C C . THR A 1 183 ? -22.536 14.786 6.519 1.00 77.50 183 THR A C 1
ATOM 1480 O O . THR A 1 183 ? -22.460 13.850 5.727 1.00 77.50 183 THR A O 1
ATOM 1483 N N . TYR A 1 184 ? -21.695 14.924 7.544 1.00 80.12 184 TYR A N 1
ATOM 1484 C CA . TYR A 1 184 ? -20.641 13.951 7.819 1.00 80.12 184 TYR A CA 1
ATOM 1485 C C . TYR A 1 184 ? -21.224 12.615 8.303 1.00 80.12 184 TYR A C 1
ATOM 1487 O O . TYR A 1 184 ? -20.847 11.572 7.779 1.00 80.12 184 TYR A O 1
ATOM 1495 N N . LYS A 1 185 ? -22.225 12.633 9.197 1.00 76.25 185 LYS A N 1
ATOM 1496 C CA . LYS A 1 185 ? -22.940 11.416 9.624 1.00 76.25 185 LYS A CA 1
ATOM 1497 C C . LYS A 1 185 ? -23.683 10.745 8.459 1.00 76.25 185 LYS A C 1
ATOM 1499 O O . LYS A 1 185 ? -23.616 9.526 8.313 1.00 76.25 185 LYS A O 1
ATOM 1504 N N . LYS A 1 186 ? -24.294 11.524 7.551 1.00 80.62 186 LYS A N 1
ATOM 1505 C CA . LYS A 1 186 ? -24.851 11.018 6.278 1.00 80.62 186 LYS A CA 1
ATOM 1506 C C . LYS A 1 186 ? -23.782 10.387 5.394 1.00 80.62 186 LYS A C 1
ATOM 1508 O O . LYS A 1 186 ? -24.033 9.335 4.817 1.00 80.62 186 LYS A O 1
ATOM 1513 N N . PHE A 1 187 ? -22.604 11.003 5.291 1.00 85.81 187 PHE A N 1
ATOM 1514 C CA . PHE A 1 187 ? -21.484 10.424 4.556 1.00 85.81 187 PHE A CA 1
ATOM 1515 C C . PHE A 1 187 ? -21.024 9.108 5.185 1.00 85.81 187 PHE A C 1
ATOM 1517 O O . PHE A 1 187 ? -20.838 8.152 4.448 1.00 85.81 187 PHE A O 1
ATOM 1524 N N . LEU A 1 188 ? -20.892 9.021 6.512 1.00 85.50 188 LEU A N 1
ATOM 1525 C CA . LEU A 1 188 ? -20.519 7.778 7.194 1.00 85.50 188 LEU A CA 1
ATOM 1526 C C . LEU A 1 188 ? -21.555 6.675 6.959 1.00 85.50 188 LEU A C 1
ATOM 1528 O O . LEU A 1 188 ? -21.184 5.582 6.540 1.00 85.50 188 LEU A O 1
ATOM 1532 N N . ARG A 1 189 ? -22.850 6.970 7.136 1.00 85.50 189 ARG A N 1
ATOM 1533 C CA . ARG A 1 189 ? -23.934 6.024 6.824 1.00 85.50 189 ARG A CA 1
ATOM 1534 C C . ARG A 1 189 ? -23.908 5.582 5.361 1.00 85.50 189 ARG A C 1
ATOM 1536 O O . ARG A 1 189 ? -24.027 4.395 5.088 1.00 85.50 189 ARG A O 1
ATOM 1543 N N . TRP A 1 190 ? -23.699 6.509 4.426 1.00 89.19 190 TRP A N 1
ATOM 1544 C CA . TRP A 1 190 ? -23.567 6.202 2.998 1.00 89.19 190 TRP A CA 1
ATOM 1545 C C . TRP A 1 190 ? -22.324 5.356 2.692 1.00 89.19 190 TRP A C 1
ATOM 1547 O O . TRP A 1 190 ? -22.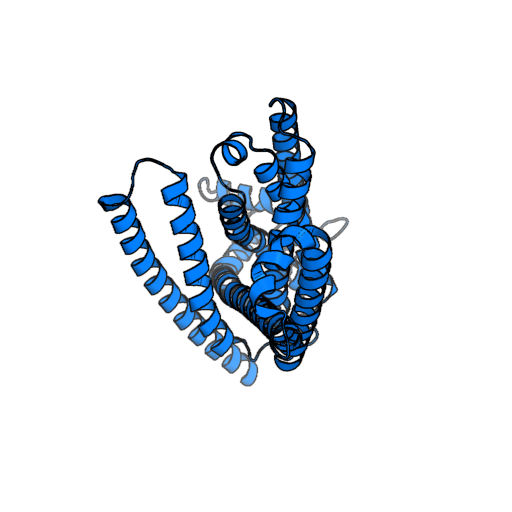398 4.404 1.917 1.00 89.19 190 TRP A O 1
ATOM 1557 N N . PHE A 1 191 ? -21.189 5.690 3.305 1.00 90.38 191 PHE A N 1
ATOM 1558 C CA . PHE A 1 191 ? -19.906 5.030 3.095 1.00 90.38 191 PHE A CA 1
ATOM 1559 C C . PHE A 1 191 ? -19.939 3.589 3.596 1.00 90.38 191 PHE A C 1
ATOM 1561 O O . PHE A 1 191 ? -19.541 2.690 2.864 1.00 90.38 191 PHE A O 1
ATOM 1568 N N . PHE A 1 192 ? -20.459 3.375 4.806 1.00 90.62 192 PHE A N 1
ATOM 1569 C CA . PHE A 1 192 ? -20.654 2.052 5.396 1.00 90.62 192 PHE A CA 1
ATOM 1570 C C . PHE A 1 192 ? -21.924 1.350 4.913 1.00 90.62 192 PHE A C 1
ATOM 1572 O O . PHE A 1 192 ? -22.163 0.229 5.335 1.00 90.62 192 PHE A O 1
ATOM 1579 N N . ASP A 1 193 ? -22.719 1.977 4.045 1.00 90.81 193 ASP A N 1
ATOM 1580 C CA . ASP A 1 193 ? -23.970 1.428 3.511 1.00 90.81 193 ASP A CA 1
ATOM 1581 C C . ASP A 1 193 ? -24.949 0.941 4.601 1.00 90.81 193 ASP A C 1
ATOM 1583 O O . ASP A 1 193 ? -25.552 -0.122 4.481 1.00 90.81 193 ASP A O 1
ATOM 1587 N N . ILE A 1 194 ? -25.071 1.701 5.697 1.00 87.69 194 ILE A N 1
ATOM 1588 C CA . ILE A 1 194 ? -25.889 1.328 6.862 1.00 87.69 194 ILE A CA 1
ATOM 1589 C C . ILE A 1 194 ? -27.379 1.547 6.532 1.00 87.69 194 ILE A C 1
ATOM 1591 O O . ILE A 1 194 ? -27.764 2.686 6.244 1.00 87.69 194 ILE A O 1
ATOM 1595 N N . PRO A 1 195 ? -28.235 0.507 6.601 1.00 85.50 195 PRO A N 1
ATOM 1596 C CA . PRO A 1 195 ? -29.679 0.648 6.426 1.00 85.50 195 PRO A CA 1
ATOM 1597 C C . PRO A 1 195 ? -30.315 1.558 7.486 1.00 85.50 195 PRO A C 1
ATOM 1599 O O . PRO A 1 195 ? -29.974 1.477 8.661 1.00 85.50 195 PRO A O 1
ATOM 1602 N N . GLU A 1 196 ? -31.310 2.358 7.094 1.00 81.56 196 GLU A N 1
ATOM 1603 C CA . GLU A 1 196 ? -31.997 3.298 8.003 1.00 81.56 196 GLU A CA 1
ATOM 1604 C C . GLU A 1 196 ? -32.775 2.619 9.141 1.00 81.56 196 GLU A C 1
ATOM 1606 O O . GLU A 1 196 ? -33.084 3.266 10.133 1.00 81.56 196 GLU A O 1
ATOM 1611 N N . VAL A 1 197 ? -33.092 1.329 8.998 1.00 82.12 197 VAL A N 1
ATOM 1612 C CA . VAL A 1 197 ? -33.855 0.535 9.977 1.00 82.12 197 VAL A CA 1
ATOM 1613 C C . VAL A 1 197 ? -33.006 -0.033 11.118 1.00 82.12 197 VAL A C 1
ATOM 1615 O O . VAL A 1 197 ? -33.567 -0.644 12.024 1.00 82.12 197 VAL A O 1
ATOM 1618 N N . LEU A 1 198 ? -31.677 0.086 11.048 1.00 82.88 198 LEU A N 1
ATOM 1619 C CA . LEU A 1 198 ? -30.780 -0.423 12.084 1.00 82.88 198 LEU A CA 1
ATOM 1620 C C . LEU A 1 198 ? -30.467 0.663 13.113 1.00 82.88 198 LEU A C 1
ATOM 1622 O O . LEU A 1 198 ? -30.101 1.777 12.732 1.00 82.88 198 LEU A O 1
ATOM 1626 N N . ASP A 1 199 ? -30.551 0.290 14.390 1.00 82.31 199 ASP A N 1
ATOM 1627 C CA . ASP A 1 199 ? -30.158 1.139 15.514 1.00 82.31 199 ASP A CA 1
ATOM 1628 C C . ASP A 1 199 ? -28.629 1.168 15.614 1.00 82.31 199 ASP A C 1
ATOM 1630 O O . ASP A 1 199 ? -27.979 0.166 15.921 1.00 82.31 199 ASP A O 1
ATOM 1634 N N . THR A 1 200 ? -28.031 2.317 15.306 1.00 80.81 200 THR A N 1
ATOM 1635 C CA . THR A 1 200 ? -26.568 2.470 15.323 1.00 80.81 200 THR A CA 1
ATOM 1636 C C . THR A 1 200 ? -25.999 2.592 16.738 1.00 80.81 200 THR A C 1
ATOM 1638 O O . THR A 1 200 ? -24.807 2.336 16.933 1.00 80.81 200 THR A O 1
ATOM 1641 N N . GLY A 1 201 ? -26.831 2.936 17.726 1.00 78.69 201 GLY A N 1
ATOM 1642 C CA . GLY A 1 201 ? -26.454 3.032 19.135 1.00 78.69 201 GLY A CA 1
ATOM 1643 C C . GLY A 1 201 ? -26.081 1.678 19.741 1.00 78.69 201 GLY A C 1
ATOM 1644 O O . GLY A 1 201 ? -25.198 1.604 20.598 1.00 78.69 201 GLY A O 1
ATOM 1645 N N . GLU A 1 202 ? -26.646 0.582 19.227 1.00 83.50 202 GLU A N 1
ATOM 1646 C CA . GLU A 1 202 ? -26.331 -0.783 19.668 1.00 83.50 202 GLU A CA 1
ATOM 1647 C C . GLU A 1 202 ? -25.029 -1.364 19.076 1.00 83.50 202 GLU A C 1
ATOM 1649 O O . GLU A 1 202 ? -24.776 -2.567 19.197 1.00 83.50 202 GLU A O 1
ATOM 1654 N N . MET A 1 203 ? -24.178 -0.554 18.433 1.00 86.19 203 MET A N 1
ATOM 1655 C CA . MET A 1 203 ? -22.936 -1.029 17.812 1.00 86.19 203 MET A CA 1
ATOM 1656 C C . MET A 1 203 ? -22.018 -1.752 18.815 1.00 86.19 203 MET A C 1
ATOM 1658 O O . MET A 1 203 ? -21.621 -1.195 19.843 1.00 86.19 203 MET A O 1
ATOM 1662 N N . LYS A 1 204 ? -21.605 -2.976 18.460 1.00 87.31 204 LYS A N 1
ATOM 1663 C CA . LYS A 1 204 ? -20.711 -3.837 19.247 1.00 87.31 204 LYS A CA 1
ATOM 1664 C C . LYS A 1 204 ? -19.419 -4.137 18.495 1.00 87.31 204 LYS A C 1
ATOM 1666 O O . LYS A 1 204 ? -19.400 -4.249 17.267 1.00 87.31 204 LYS A O 1
ATOM 1671 N N . ILE A 1 205 ? -18.351 -4.309 19.261 1.00 86.44 205 ILE A N 1
ATOM 1672 C CA . ILE A 1 205 ? -17.049 -4.785 18.798 1.00 86.44 205 ILE A CA 1
ATOM 1673 C C . ILE A 1 205 ? -16.813 -6.151 19.452 1.00 86.44 205 ILE A C 1
ATOM 1675 O O . ILE A 1 205 ? -17.124 -6.321 20.627 1.00 86.44 205 ILE A O 1
ATOM 1679 N N . ASP A 1 206 ? -16.356 -7.142 18.684 1.00 80.38 206 ASP A N 1
ATOM 1680 C CA . ASP A 1 206 ? -16.083 -8.491 19.201 1.00 80.38 206 ASP A CA 1
ATOM 1681 C C . ASP A 1 206 ? -14.605 -8.582 19.618 1.00 80.38 206 ASP A C 1
ATOM 1683 O O . ASP A 1 206 ? -13.713 -8.274 18.825 1.00 80.38 206 ASP A O 1
ATOM 1687 N N . GLU A 1 207 ? -14.334 -9.006 20.852 1.00 64.62 207 GLU A N 1
ATOM 1688 C CA . GLU A 1 207 ? -13.019 -8.902 21.515 1.00 64.62 207 GLU A CA 1
ATOM 1689 C C . GLU A 1 207 ? -11.965 -9.930 21.043 1.00 64.62 207 GLU A C 1
ATOM 1691 O O . GLU A 1 207 ? -10.897 -10.064 21.651 1.00 64.62 207 GLU A O 1
ATOM 1696 N N . GLU A 1 208 ? -12.201 -10.674 19.957 1.00 60.75 208 GLU A N 1
ATOM 1697 C CA . GLU A 1 208 ? -11.247 -11.678 19.461 1.00 60.75 208 GLU A CA 1
ATOM 1698 C C . GLU A 1 208 ? -9.985 -11.034 18.849 1.00 60.75 208 GLU A C 1
ATOM 1700 O O . GLU A 1 208 ? -9.816 -10.890 17.636 1.00 60.75 208 GLU A O 1
ATOM 1705 N N . THR A 1 209 ? -9.045 -10.666 19.718 1.00 59.94 209 THR A N 1
ATOM 1706 C CA . THR A 1 209 ? -7.809 -9.955 19.363 1.00 59.94 209 THR A CA 1
ATOM 1707 C C . THR A 1 209 ? -6.617 -10.843 19.089 1.00 59.94 209 THR A C 1
ATOM 1709 O O . THR A 1 209 ? -5.743 -10.454 18.308 1.00 59.94 209 THR A O 1
ATOM 1712 N N . SER A 1 210 ? -6.548 -12.037 19.669 1.00 57.44 210 SER A N 1
ATOM 1713 C CA . SER A 1 210 ? -5.346 -12.867 19.599 1.00 57.44 210 SER A CA 1
ATOM 1714 C C . SER A 1 210 ? -5.353 -13.779 18.371 1.00 57.44 210 SER A C 1
ATOM 1716 O O . SER A 1 210 ? -5.639 -14.971 18.429 1.00 57.44 210 SER A O 1
ATOM 1718 N N . GLN A 1 211 ? -4.963 -13.224 17.220 1.00 62.34 211 GLN A N 1
ATOM 1719 C CA . GLN A 1 211 ? -4.320 -14.060 16.201 1.00 62.34 211 GLN A CA 1
ATOM 1720 C C . GLN A 1 211 ? -2.831 -13.746 16.189 1.00 62.34 211 GLN A C 1
ATOM 1722 O O . GLN A 1 211 ? -2.395 -12.751 15.605 1.00 62.34 211 GLN A O 1
ATOM 1727 N N . ASP A 1 212 ? -2.070 -14.653 16.798 1.00 68.94 212 ASP A N 1
ATOM 1728 C CA . ASP A 1 212 ? -0.604 -14.651 16.786 1.00 68.94 212 ASP A CA 1
ATOM 1729 C C . ASP A 1 212 ? -0.039 -15.031 15.406 1.00 68.94 212 ASP A C 1
ATOM 1731 O O . ASP A 1 212 ? 1.140 -14.827 15.118 1.00 68.94 212 ASP A O 1
ATOM 1735 N N . SER A 1 213 ? -0.880 -15.582 14.524 1.00 83.69 213 SER A N 1
ATOM 1736 C CA . SER A 1 213 ? -0.497 -16.027 13.185 1.00 83.69 213 SER A CA 1
ATOM 1737 C C . SER A 1 213 ? -0.917 -15.043 12.090 1.00 83.69 213 SER A C 1
ATOM 1739 O O . SER A 1 213 ? -1.853 -14.258 12.234 1.00 83.69 213 SER A O 1
ATOM 1741 N N . PHE A 1 214 ? -0.189 -15.074 10.972 1.00 87.88 214 PHE A N 1
ATOM 1742 C CA . PHE A 1 214 ? -0.490 -14.259 9.797 1.00 87.88 214 PHE A CA 1
ATOM 1743 C C . PHE A 1 214 ? -1.809 -14.713 9.151 1.00 87.88 214 PHE A C 1
ATOM 1745 O O . PHE A 1 214 ? -1.909 -15.843 8.667 1.00 87.88 214 PHE A O 1
ATOM 1752 N N . SER A 1 215 ? -2.807 -13.824 9.110 1.00 86.94 215 SER A N 1
ATOM 1753 C CA . SER A 1 215 ? -4.103 -14.105 8.484 1.00 86.94 215 SER A CA 1
ATOM 1754 C C . SER A 1 215 ? -4.004 -14.040 6.957 1.00 86.94 215 SER A C 1
ATOM 1756 O O . SER A 1 215 ? -4.225 -13.003 6.328 1.00 86.94 215 SER A O 1
ATOM 1758 N N . TRP A 1 216 ? -3.677 -15.178 6.341 1.00 91.62 216 TRP A N 1
ATOM 1759 C CA . TRP A 1 216 ? -3.629 -15.314 4.881 1.00 91.62 216 TRP A CA 1
ATOM 1760 C C . TRP A 1 216 ? -4.968 -15.018 4.209 1.00 91.62 216 TRP A C 1
ATOM 1762 O O . TRP A 1 216 ? -4.986 -14.546 3.074 1.00 91.62 216 TRP A O 1
ATOM 1772 N N . GLU A 1 217 ? -6.078 -15.293 4.889 1.00 91.88 217 GLU A N 1
ATOM 1773 C CA . GLU A 1 217 ? -7.413 -15.006 4.375 1.00 91.88 217 GLU A CA 1
ATOM 1774 C C . GLU A 1 217 ? -7.648 -13.497 4.252 1.00 91.88 217 GLU A C 1
ATOM 1776 O O . GLU A 1 217 ? -8.017 -13.023 3.176 1.00 91.88 217 GLU A O 1
ATOM 1781 N N . ASN A 1 218 ? -7.366 -12.727 5.311 1.00 91.56 218 ASN A N 1
ATOM 1782 C CA . ASN A 1 218 ? -7.518 -11.271 5.275 1.00 91.56 218 ASN A CA 1
ATOM 1783 C C . ASN A 1 218 ? -6.545 -10.634 4.285 1.00 91.56 218 ASN A C 1
ATOM 1785 O O . ASN A 1 218 ? -6.963 -9.797 3.487 1.00 91.56 218 ASN A O 1
ATOM 1789 N N . PHE A 1 219 ? -5.292 -11.098 4.263 1.00 95.31 219 PHE A N 1
ATOM 1790 C CA . PHE A 1 219 ? -4.305 -10.661 3.281 1.00 95.31 219 PHE A CA 1
ATOM 1791 C C . PHE A 1 219 ? -4.792 -10.875 1.842 1.00 95.31 219 PHE A C 1
ATOM 1793 O O . PHE A 1 219 ? -4.777 -9.941 1.046 1.00 95.31 219 PHE A O 1
ATOM 1800 N N . ARG A 1 220 ? -5.272 -12.081 1.502 1.00 95.88 220 ARG A N 1
ATOM 1801 C CA . ARG A 1 220 ? -5.791 -12.378 0.157 1.00 95.88 220 ARG A CA 1
ATOM 1802 C C . ARG A 1 220 ? -7.014 -11.532 -0.163 1.00 95.88 220 ARG A C 1
ATOM 1804 O O . ARG A 1 220 ? -7.091 -10.980 -1.252 1.00 95.88 220 ARG A O 1
ATOM 1811 N N . SER A 1 221 ? -7.952 -11.411 0.773 1.00 94.44 221 SER A N 1
ATOM 1812 C CA . SER A 1 221 ? -9.160 -10.606 0.585 1.00 94.44 221 SER A CA 1
ATOM 1813 C C . SER A 1 221 ? -8.833 -9.135 0.317 1.00 94.44 221 SER A C 1
ATOM 1815 O O . SER A 1 221 ? -9.463 -8.532 -0.549 1.00 94.44 221 SER A O 1
ATOM 1817 N N . ALA A 1 222 ? -7.862 -8.563 1.032 1.00 95.25 222 ALA A N 1
ATOM 1818 C CA . ALA A 1 222 ? -7.400 -7.195 0.814 1.00 95.25 222 ALA A CA 1
ATOM 1819 C C . ALA A 1 222 ? -6.689 -7.060 -0.525 1.00 95.25 222 ALA A C 1
ATOM 1821 O O . ALA A 1 222 ? -7.068 -6.221 -1.334 1.00 95.25 222 ALA A O 1
ATOM 1822 N N . PHE A 1 223 ? -5.746 -7.960 -0.798 1.00 96.12 223 PHE A N 1
ATOM 1823 C CA . PHE A 1 223 ? -5.015 -7.991 -2.054 1.00 96.12 223 PHE A CA 1
ATOM 1824 C C . PHE A 1 223 ? -5.953 -8.074 -3.264 1.00 96.12 223 PHE A C 1
ATOM 1826 O O . PHE A 1 223 ? -5.776 -7.333 -4.223 1.00 96.12 223 PHE A O 1
ATOM 1833 N N . PHE A 1 224 ? -6.986 -8.922 -3.224 1.00 95.00 224 PHE A N 1
ATOM 1834 C CA . PHE A 1 224 ? -7.967 -9.018 -4.308 1.00 95.00 224 PHE A CA 1
ATOM 1835 C C . PHE A 1 224 ? -8.803 -7.748 -4.461 1.00 95.00 224 PHE A C 1
ATOM 1837 O O . PHE A 1 224 ? -9.064 -7.327 -5.586 1.00 95.00 224 PHE A O 1
ATOM 1844 N N . LEU A 1 225 ? -9.216 -7.128 -3.354 1.00 94.31 225 LEU A N 1
ATOM 1845 C CA . LEU A 1 225 ? -9.964 -5.876 -3.406 1.00 94.31 225 LEU A CA 1
ATOM 1846 C C . LEU A 1 225 ? -9.110 -4.754 -4.011 1.00 94.31 225 LEU A C 1
ATOM 1848 O O . LEU A 1 225 ? -9.558 -4.066 -4.924 1.00 94.31 225 LEU A O 1
ATOM 1852 N N . GLU A 1 226 ? -7.857 -4.631 -3.575 1.00 94.56 226 GLU A N 1
ATOM 1853 C CA . GLU A 1 226 ? -6.887 -3.700 -4.151 1.00 94.56 226 GLU A CA 1
ATOM 1854 C C . GLU A 1 226 ? -6.596 -4.015 -5.628 1.00 94.56 226 GLU A C 1
ATOM 1856 O O . GLU A 1 226 ? -6.545 -3.100 -6.445 1.00 94.56 226 GLU A O 1
ATOM 1861 N N . ALA A 1 227 ? -6.492 -5.293 -6.007 1.00 92.94 227 ALA A N 1
ATOM 1862 C CA . ALA A 1 227 ? -6.277 -5.728 -7.386 1.00 92.94 227 ALA A CA 1
ATOM 1863 C C . ALA A 1 227 ? -7.430 -5.333 -8.323 1.00 92.94 227 ALA A C 1
ATOM 1865 O O . ALA A 1 227 ? -7.184 -4.958 -9.471 1.00 92.94 227 ALA A O 1
ATOM 1866 N N . ILE A 1 228 ? -8.681 -5.380 -7.853 1.00 92.12 228 ILE A N 1
ATOM 1867 C CA . ILE A 1 228 ? -9.846 -4.922 -8.627 1.00 92.12 228 ILE A CA 1
ATOM 1868 C C . ILE A 1 228 ? -9.739 -3.415 -8.893 1.00 92.12 228 ILE A C 1
ATOM 1870 O O . ILE A 1 228 ? -9.873 -2.979 -10.038 1.00 92.12 228 ILE A O 1
ATOM 1874 N N . VAL A 1 229 ? -9.434 -2.625 -7.858 1.00 91.00 229 VAL A N 1
ATOM 1875 C CA . VAL A 1 229 ? -9.242 -1.171 -7.989 1.00 91.00 229 VAL A CA 1
ATOM 1876 C C . VAL A 1 229 ? -8.072 -0.863 -8.928 1.00 91.00 229 VAL A C 1
ATOM 1878 O O . VAL A 1 229 ? -8.207 -0.061 -9.852 1.00 91.00 229 VAL A O 1
ATOM 1881 N N . ALA A 1 230 ? -6.943 -1.546 -8.742 1.00 90.31 230 ALA A N 1
ATOM 1882 C CA . ALA A 1 230 ? -5.751 -1.417 -9.571 1.00 90.31 230 ALA A CA 1
ATOM 1883 C C . ALA A 1 230 ? -6.023 -1.746 -11.038 1.00 90.31 230 ALA A C 1
ATOM 1885 O O . ALA A 1 230 ? -5.551 -1.035 -11.919 1.00 90.31 230 ALA A O 1
ATOM 1886 N N . SER A 1 231 ? -6.817 -2.783 -11.309 1.00 88.31 231 SER A N 1
ATOM 1887 C CA . SER A 1 231 ? -7.184 -3.167 -12.673 1.00 88.31 231 SER A CA 1
ATOM 1888 C C . SER A 1 231 ? -7.955 -2.057 -13.373 1.00 88.31 231 SER A C 1
ATOM 1890 O O . SER A 1 231 ? -7.659 -1.738 -14.519 1.00 88.31 231 SER A O 1
ATOM 1892 N N . ILE A 1 232 ? -8.891 -1.407 -12.681 1.00 87.25 232 ILE A N 1
ATOM 1893 C CA . ILE A 1 232 ? -9.658 -0.291 -13.247 1.00 87.25 232 ILE A CA 1
ATOM 1894 C C . ILE A 1 232 ? -8.781 0.943 -13.473 1.00 87.25 232 ILE A C 1
ATOM 1896 O O . ILE A 1 232 ? -8.917 1.605 -14.501 1.00 87.25 232 ILE A O 1
ATOM 1900 N N . MET A 1 233 ? -7.829 1.215 -12.580 1.00 85.88 233 MET A N 1
ATOM 1901 C CA . MET A 1 233 ? -6.848 2.285 -12.784 1.00 85.88 233 MET A CA 1
ATOM 1902 C C . MET A 1 233 ? -5.898 1.986 -13.951 1.00 85.88 233 MET A C 1
ATOM 1904 O O . MET A 1 233 ? -5.634 2.866 -14.768 1.00 85.88 233 MET A O 1
ATOM 1908 N N . ALA A 1 234 ? -5.422 0.745 -14.076 1.00 86.75 234 ALA A N 1
ATOM 1909 C CA . ALA A 1 234 ? -4.590 0.307 -15.193 1.00 86.75 234 ALA A CA 1
ATOM 1910 C C . ALA A 1 234 ? -5.349 0.406 -16.523 1.00 86.75 234 ALA A C 1
ATOM 1912 O O . ALA A 1 234 ? -4.797 0.911 -17.501 1.00 86.75 234 ALA A O 1
ATOM 1913 N N . ILE A 1 235 ? -6.628 0.006 -16.537 1.00 82.50 235 ILE A N 1
ATOM 1914 C CA . ILE A 1 235 ? -7.545 0.228 -17.658 1.00 82.50 235 ILE A CA 1
ATOM 1915 C C . ILE A 1 235 ? -7.572 1.725 -17.977 1.00 82.50 235 ILE A C 1
ATOM 1917 O O . ILE A 1 235 ? -7.169 2.102 -19.068 1.00 82.50 235 ILE A O 1
ATOM 1921 N N . TYR A 1 236 ? -7.920 2.598 -17.031 1.00 83.25 236 TYR A N 1
ATOM 1922 C CA . TYR A 1 236 ? -7.985 4.042 -17.275 1.00 83.25 236 TYR A CA 1
ATOM 1923 C C . TYR A 1 236 ? -6.702 4.619 -17.902 1.00 83.25 236 TYR A C 1
ATOM 1925 O O . TYR A 1 236 ? -6.779 5.294 -18.929 1.00 83.25 236 TYR A O 1
ATOM 1933 N N . ILE A 1 237 ? -5.527 4.315 -17.339 1.00 82.56 237 ILE A N 1
ATOM 1934 C CA . ILE A 1 237 ? -4.241 4.817 -17.852 1.00 82.56 237 ILE A CA 1
ATOM 1935 C C . ILE A 1 237 ? -3.974 4.277 -19.263 1.00 82.56 237 ILE A C 1
ATOM 1937 O O . ILE A 1 237 ? -3.634 5.047 -20.157 1.00 82.56 237 ILE A O 1
ATOM 1941 N N . SER A 1 238 ? -4.188 2.976 -19.491 1.00 79.06 238 SER A N 1
ATOM 1942 C CA . SER A 1 238 ? -3.995 2.339 -20.805 1.00 79.06 238 SER A CA 1
ATOM 1943 C C . SER A 1 238 ? -4.997 2.795 -21.870 1.00 79.06 238 SER A C 1
ATOM 1945 O O . SER A 1 238 ? -4.759 2.637 -23.064 1.00 79.06 238 SER A O 1
ATOM 1947 N N . LEU A 1 239 ? -6.138 3.342 -21.453 1.00 78.00 239 LEU A N 1
ATOM 1948 C CA . LEU A 1 239 ? -7.206 3.778 -22.340 1.00 78.00 239 LEU A CA 1
ATOM 1949 C C . LEU A 1 239 ? -7.159 5.283 -22.629 1.00 78.00 239 LEU A C 1
ATOM 1951 O O . LEU A 1 239 ? -7.863 5.744 -23.529 1.00 78.00 239 LEU A O 1
ATOM 1955 N N . ASN A 1 240 ? -6.338 6.057 -21.920 1.00 78.56 240 ASN A N 1
ATOM 1956 C CA . ASN A 1 240 ? -6.285 7.505 -22.076 1.00 78.56 240 ASN A CA 1
ATOM 1957 C C . ASN A 1 240 ? -5.413 7.902 -23.291 1.00 78.56 240 ASN A C 1
ATOM 1959 O O . ASN A 1 240 ? -4.187 7.794 -23.223 1.00 78.56 240 ASN A O 1
ATOM 1963 N N . PRO A 1 241 ? -6.004 8.380 -24.408 1.00 72.44 241 PRO A N 1
ATOM 1964 C CA . PRO A 1 241 ? -5.239 8.681 -25.617 1.00 72.44 241 PRO A CA 1
ATOM 1965 C C . PRO A 1 241 ? -4.312 9.889 -25.457 1.00 72.44 241 PRO A C 1
ATOM 1967 O O . PRO A 1 241 ? -3.284 9.935 -26.120 1.00 72.44 241 PRO A O 1
ATOM 1970 N N . LEU A 1 242 ? -4.643 10.838 -24.573 1.00 74.12 242 LEU A N 1
ATOM 1971 C CA . LEU A 1 242 ? -3.798 12.003 -24.305 1.00 74.12 242 LEU A CA 1
ATOM 1972 C C . LEU A 1 242 ? -2.497 11.573 -23.618 1.00 74.12 242 LEU A C 1
ATOM 1974 O O . LEU A 1 242 ? -1.410 11.968 -24.026 1.00 74.12 242 LEU A O 1
ATOM 1978 N N . LEU A 1 243 ? -2.606 10.674 -22.636 1.00 75.50 243 LEU A N 1
ATOM 1979 C CA . LEU A 1 243 ? -1.443 10.095 -21.967 1.00 75.50 243 LEU A CA 1
ATOM 1980 C C . LEU A 1 243 ? -0.568 9.288 -22.933 1.00 75.50 243 LEU A C 1
ATOM 1982 O O . LEU A 1 243 ? 0.650 9.430 -22.906 1.00 75.50 243 LEU A O 1
ATOM 1986 N N . LEU A 1 244 ? -1.178 8.474 -23.797 1.00 74.44 244 LEU A N 1
ATOM 1987 C CA . LEU A 1 244 ? -0.444 7.621 -24.736 1.00 74.44 244 LEU A CA 1
ATOM 1988 C C . LEU A 1 244 ? 0.219 8.384 -25.891 1.00 74.44 244 LEU A C 1
ATOM 1990 O O . LEU A 1 244 ? 1.225 7.916 -26.414 1.00 74.44 244 LEU A O 1
ATOM 1994 N N . ALA A 1 245 ? -0.346 9.515 -26.321 1.00 74.62 245 ALA A N 1
ATOM 1995 C CA . ALA A 1 245 ? 0.195 10.292 -27.435 1.00 74.62 245 ALA A CA 1
ATOM 1996 C C . ALA A 1 245 ? 1.371 11.186 -27.019 1.00 74.62 245 ALA A C 1
ATOM 1998 O O . ALA A 1 245 ? 2.278 11.417 -27.815 1.00 74.62 245 ALA A O 1
ATOM 1999 N N . GLU A 1 246 ? 1.350 11.698 -25.788 1.00 79.00 246 GLU A N 1
ATOM 2000 C CA . GLU A 1 246 ? 2.298 12.723 -25.341 1.00 79.00 246 GLU A CA 1
ATOM 2001 C C . GLU A 1 246 ? 3.435 12.176 -24.476 1.00 79.00 246 GLU A C 1
ATOM 2003 O O . GLU A 1 246 ? 4.439 12.864 -24.298 1.00 79.00 246 GLU A O 1
ATOM 2008 N N . ARG A 1 247 ? 3.293 10.970 -23.910 1.00 81.44 247 ARG A N 1
ATOM 2009 C CA . ARG A 1 247 ? 4.218 10.454 -22.890 1.00 81.44 247 ARG A CA 1
ATOM 2010 C C . ARG A 1 247 ? 4.813 9.112 -23.261 1.00 81.44 247 ARG A C 1
ATOM 2012 O O . ARG A 1 247 ? 4.181 8.251 -23.867 1.00 81.44 247 ARG A O 1
ATOM 2019 N N . SER A 1 248 ? 6.049 8.918 -22.823 1.00 82.38 248 SER A N 1
ATOM 2020 C CA . SER A 1 248 ? 6.735 7.638 -22.930 1.00 82.38 248 SER A CA 1
ATOM 2021 C C . SER A 1 248 ? 6.109 6.590 -22.002 1.00 82.38 248 SER A C 1
ATOM 2023 O O . SER A 1 248 ? 5.585 6.896 -20.927 1.00 82.38 248 SER A O 1
ATOM 2025 N N . LEU A 1 249 ? 6.240 5.311 -22.371 1.00 76.38 249 LEU A N 1
ATOM 2026 C CA . LEU A 1 249 ? 5.792 4.186 -21.542 1.00 76.38 249 LEU A CA 1
ATOM 2027 C C . LEU A 1 249 ? 6.389 4.242 -20.121 1.00 76.38 249 LEU A C 1
ATOM 2029 O O . LEU A 1 249 ? 5.703 3.923 -19.151 1.00 76.38 249 LEU A O 1
ATOM 2033 N N . SER A 1 250 ? 7.651 4.670 -19.995 1.00 77.62 250 SER A N 1
ATOM 2034 C CA . SER A 1 250 ? 8.354 4.821 -18.716 1.00 77.62 250 SER A CA 1
ATOM 2035 C C . SER A 1 250 ? 7.743 5.891 -17.814 1.00 77.62 250 SER A C 1
ATOM 2037 O O . SER A 1 250 ? 7.616 5.669 -16.612 1.00 77.62 250 SER A O 1
ATOM 2039 N N . GLU A 1 251 ? 7.334 7.030 -18.374 1.00 81.44 251 GLU A N 1
ATOM 2040 C CA . GLU A 1 251 ? 6.694 8.112 -17.616 1.00 81.44 251 GLU A CA 1
ATOM 2041 C C . GLU A 1 251 ? 5.310 7.695 -17.121 1.00 81.44 251 GLU A C 1
ATOM 2043 O O . GLU A 1 251 ? 4.965 7.917 -15.961 1.00 81.44 251 GLU A O 1
ATOM 2048 N N . LEU A 1 252 ? 4.540 7.019 -17.974 1.00 81.50 252 LEU A N 1
ATOM 2049 C CA . LEU A 1 252 ? 3.237 6.475 -17.602 1.00 81.50 252 LEU A CA 1
ATOM 2050 C C . LEU A 1 252 ? 3.354 5.357 -16.566 1.00 81.50 252 LEU A C 1
ATOM 2052 O O . LEU A 1 252 ? 2.518 5.264 -15.671 1.00 81.50 252 LEU A O 1
ATOM 2056 N N . PHE A 1 253 ? 4.405 4.540 -16.639 1.00 81.62 253 PHE A N 1
ATOM 2057 C CA . PHE A 1 253 ? 4.684 3.531 -15.622 1.00 81.62 253 PHE A CA 1
ATOM 2058 C C . PHE A 1 253 ? 5.057 4.155 -14.277 1.00 81.62 253 PHE A C 1
ATOM 2060 O O . PHE A 1 253 ? 4.582 3.687 -13.243 1.00 81.62 253 PHE A O 1
ATOM 2067 N N . ALA A 1 254 ? 5.867 5.218 -14.271 1.00 81.44 254 ALA A N 1
ATOM 2068 C CA . ALA A 1 254 ? 6.180 5.962 -13.053 1.00 81.44 254 ALA A CA 1
ATOM 2069 C C . ALA A 1 254 ? 4.911 6.578 -12.443 1.00 81.44 254 ALA A C 1
ATOM 2071 O O . ALA A 1 254 ? 4.664 6.415 -11.247 1.00 81.44 254 ALA A O 1
ATOM 2072 N N . LEU A 1 255 ? 4.055 7.185 -13.276 1.00 82.44 255 LEU A N 1
ATOM 2073 C CA . LEU A 1 255 ? 2.755 7.709 -12.859 1.00 82.44 255 LEU A CA 1
ATOM 2074 C C . LEU A 1 255 ? 1.872 6.604 -12.262 1.00 82.44 255 LEU A C 1
ATOM 2076 O O . LEU A 1 255 ? 1.376 6.753 -11.148 1.00 82.44 255 LEU A O 1
ATOM 2080 N N . ALA A 1 256 ? 1.696 5.489 -12.973 1.00 83.38 256 ALA A N 1
ATOM 2081 C CA . ALA A 1 256 ? 0.905 4.346 -12.521 1.00 83.38 256 ALA A CA 1
ATOM 2082 C C . ALA A 1 256 ? 1.431 3.794 -11.186 1.00 83.38 256 ALA A C 1
ATOM 2084 O O . ALA A 1 256 ? 0.670 3.608 -10.236 1.00 83.38 256 ALA A O 1
ATOM 2085 N N . SER A 1 257 ? 2.749 3.621 -11.084 1.00 82.06 257 SER A N 1
ATOM 2086 C CA . SER A 1 257 ? 3.419 3.158 -9.868 1.00 82.06 257 SER A CA 1
ATOM 2087 C C . SER A 1 257 ? 3.191 4.116 -8.704 1.00 82.06 257 SER A C 1
ATOM 2089 O O . SER A 1 257 ? 2.895 3.671 -7.602 1.00 82.06 257 SER A O 1
ATOM 2091 N N . ALA A 1 258 ? 3.248 5.427 -8.916 1.00 83.94 258 ALA A N 1
ATOM 2092 C CA . ALA A 1 258 ? 2.972 6.378 -7.848 1.00 83.94 258 ALA A CA 1
ATOM 2093 C C . ALA A 1 258 ? 1.485 6.425 -7.455 1.00 83.94 258 ALA A C 1
ATOM 2095 O O . ALA A 1 258 ? 1.155 6.483 -6.271 1.00 83.94 258 ALA A O 1
ATOM 2096 N N . VAL A 1 259 ? 0.576 6.338 -8.429 1.00 84.06 259 VAL A N 1
ATOM 2097 C CA . VAL A 1 259 ? -0.873 6.289 -8.179 1.00 84.06 259 VAL A CA 1
ATOM 2098 C C . VAL A 1 259 ? -1.262 5.029 -7.398 1.00 84.06 259 VAL A C 1
ATOM 2100 O O . VAL A 1 259 ? -2.186 5.062 -6.586 1.00 84.06 259 VAL A O 1
ATOM 2103 N N . SER A 1 260 ? -0.525 3.930 -7.572 1.00 88.75 260 SER A N 1
ATOM 2104 C CA . SER A 1 260 ? -0.793 2.672 -6.870 1.00 88.75 260 SER A CA 1
ATOM 2105 C C . SER A 1 260 ? -0.738 2.789 -5.344 1.00 88.75 260 SER A C 1
ATOM 2107 O O . SER A 1 260 ? -1.456 2.065 -4.666 1.00 88.75 260 SER A O 1
ATOM 2109 N N . TYR A 1 261 ? 0.014 3.750 -4.793 1.00 89.69 261 TYR A N 1
ATOM 2110 C CA . TYR A 1 261 ? 0.084 3.990 -3.347 1.00 89.69 261 TYR A CA 1
ATOM 2111 C C . TYR A 1 261 ? -1.219 4.536 -2.749 1.00 89.69 261 TYR A C 1
ATOM 2113 O O . TYR A 1 261 ? -1.441 4.389 -1.550 1.00 89.69 261 TYR A O 1
ATOM 2121 N N . PHE A 1 262 ? -2.104 5.131 -3.552 1.00 88.50 262 PHE A N 1
ATOM 2122 C CA . PHE A 1 262 ? -3.396 5.622 -3.062 1.00 88.50 262 PHE A CA 1
ATOM 2123 C C . PHE A 1 262 ? -4.416 4.500 -2.858 1.00 88.50 262 PHE A C 1
ATOM 2125 O O . PHE A 1 262 ? -5.316 4.641 -2.034 1.00 88.50 262 PHE A O 1
ATOM 2132 N N . ILE A 1 263 ? -4.278 3.377 -3.569 1.00 91.56 263 ILE A N 1
ATOM 2133 C CA . ILE A 1 263 ? -5.215 2.251 -3.468 1.00 91.56 263 ILE A CA 1
ATOM 2134 C C . ILE A 1 263 ? -5.204 1.653 -2.047 1.00 91.56 263 ILE A C 1
ATOM 2136 O O . ILE A 1 263 ? -6.268 1.615 -1.419 1.00 91.56 263 ILE A O 1
ATOM 2140 N N . PRO A 1 264 ? -4.042 1.284 -1.471 1.00 92.75 264 PRO A N 1
ATOM 2141 C CA . PRO A 1 264 ? -3.978 0.803 -0.097 1.00 92.75 264 PRO A CA 1
ATOM 2142 C C . PRO A 1 264 ? -4.469 1.827 0.929 1.00 92.75 264 PRO A C 1
ATOM 2144 O O . PRO A 1 264 ? -5.064 1.433 1.923 1.00 92.75 264 PRO A O 1
ATOM 2147 N N . VAL A 1 265 ? -4.284 3.135 0.698 1.00 91.94 265 VAL A N 1
ATOM 2148 C CA . VAL A 1 265 ? -4.775 4.191 1.612 1.00 91.94 265 VAL A CA 1
ATOM 2149 C C . VAL A 1 265 ? -6.290 4.142 1.777 1.00 91.94 265 VAL A C 1
ATOM 2151 O O . VAL A 1 265 ? -6.792 4.479 2.843 1.00 91.94 265 VAL A O 1
ATOM 2154 N N . VAL A 1 266 ? -7.021 3.710 0.751 1.00 91.25 266 VAL A N 1
ATOM 2155 C CA . VAL A 1 266 ? -8.481 3.576 0.814 1.00 91.25 266 VAL A CA 1
ATOM 2156 C C . VAL A 1 266 ? -8.888 2.189 1.306 1.00 91.25 266 VAL A C 1
ATOM 2158 O O . VAL A 1 266 ? -9.801 2.068 2.119 1.00 91.25 266 VAL A O 1
ATOM 2161 N N . VAL A 1 267 ? -8.220 1.136 0.827 1.00 94.38 267 VAL A N 1
ATOM 2162 C CA . VAL A 1 267 ? -8.648 -0.250 1.064 1.00 94.38 267 VAL A CA 1
ATOM 2163 C C . VAL A 1 267 ? -8.179 -0.792 2.413 1.00 94.38 267 VAL A C 1
ATOM 2165 O O . VAL A 1 267 ? -8.985 -1.371 3.141 1.00 94.38 267 VAL A O 1
ATOM 2168 N N . ILE A 1 268 ? -6.907 -0.601 2.777 1.00 94.56 268 ILE A N 1
ATOM 2169 C CA . ILE A 1 268 ? -6.333 -1.149 4.017 1.00 94.56 268 ILE A CA 1
ATOM 2170 C C . ILE A 1 268 ? -7.112 -0.699 5.254 1.00 94.56 268 ILE A C 1
ATOM 2172 O O . ILE A 1 268 ? -7.412 -1.558 6.088 1.00 94.56 268 ILE A O 1
ATOM 2176 N N . PRO A 1 269 ? -7.511 0.584 5.392 1.00 93.94 269 PRO A N 1
ATOM 2177 C CA . PRO A 1 269 ? -8.224 1.002 6.585 1.00 93.94 269 PRO A CA 1
ATOM 2178 C C . PRO A 1 269 ? -9.535 0.264 6.832 1.00 93.94 269 PRO A C 1
ATOM 2180 O O . PRO A 1 269 ? -9.957 0.164 7.978 1.00 93.94 269 PRO A O 1
ATOM 2183 N N . LEU A 1 270 ? -10.164 -0.295 5.794 1.00 93.94 270 LEU A N 1
ATOM 2184 C CA . LEU A 1 270 ? -11.402 -1.057 5.939 1.00 93.94 270 LEU A CA 1
ATOM 2185 C C . LEU A 1 270 ? -11.191 -2.373 6.696 1.00 93.94 270 LEU A C 1
ATOM 2187 O O . LEU A 1 270 ? -12.077 -2.832 7.416 1.00 93.94 270 LEU A O 1
ATOM 2191 N N . PHE A 1 271 ? -10.008 -2.975 6.574 1.00 93.88 271 PHE A N 1
ATOM 2192 C CA . PHE A 1 271 ? -9.731 -4.286 7.157 1.00 93.88 271 PHE A CA 1
ATOM 2193 C C . PHE A 1 271 ? -9.644 -4.269 8.679 1.00 93.88 271 PHE A C 1
ATOM 2195 O O . PHE A 1 271 ? -9.853 -5.316 9.291 1.00 93.88 271 PHE A O 1
ATOM 2202 N N . ILE A 1 272 ? -9.449 -3.105 9.307 1.00 92.00 272 ILE A N 1
ATOM 2203 C CA . ILE A 1 272 ? -9.524 -3.019 10.767 1.00 92.00 272 ILE A CA 1
ATOM 2204 C C . ILE A 1 272 ? -10.956 -3.246 11.270 1.00 92.00 272 ILE A C 1
ATOM 2206 O O . ILE A 1 272 ? -11.137 -3.923 12.274 1.00 92.00 272 ILE A O 1
ATOM 2210 N N . PHE A 1 273 ? -11.984 -2.792 10.538 1.00 92.31 273 PHE A N 1
ATOM 2211 C CA . PHE A 1 273 ? -13.382 -3.067 10.892 1.00 92.31 273 PHE A CA 1
ATOM 2212 C C . PHE A 1 273 ? -13.699 -4.558 10.775 1.00 92.31 273 PHE A C 1
ATOM 2214 O O . PHE A 1 273 ? -14.428 -5.099 11.603 1.00 92.31 273 PHE A O 1
ATOM 2221 N N . LYS A 1 274 ? -13.112 -5.236 9.775 1.00 92.00 274 LYS A N 1
ATOM 2222 C CA . LYS A 1 274 ? -13.202 -6.696 9.639 1.00 92.00 274 LYS A CA 1
ATOM 2223 C C . LYS A 1 274 ? -12.511 -7.395 10.808 1.00 92.00 274 LYS A C 1
ATOM 2225 O O . LYS A 1 274 ? -13.067 -8.330 11.373 1.00 92.00 274 LYS A O 1
ATOM 2230 N N . ARG A 1 275 ? -11.306 -6.938 11.168 1.00 89.69 275 ARG A N 1
ATOM 2231 C CA . ARG A 1 275 ? -10.497 -7.499 12.256 1.00 89.69 275 ARG A CA 1
ATOM 2232 C C . ARG A 1 275 ? -11.202 -7.397 13.605 1.00 89.69 275 ARG A C 1
ATOM 2234 O O . ARG A 1 275 ? -11.217 -8.372 14.339 1.00 89.69 275 ARG A O 1
ATOM 2241 N N . LEU A 1 276 ? -11.787 -6.239 13.884 1.00 90.00 276 LEU A N 1
ATOM 2242 C CA . LEU A 1 276 ? -12.536 -5.943 15.104 1.00 90.00 276 LEU A CA 1
ATOM 2243 C C . LEU A 1 276 ? -13.983 -6.477 15.065 1.00 90.00 276 LEU A C 1
ATOM 2245 O O . LEU A 1 276 ? -14.731 -6.308 16.023 1.00 90.00 276 LEU A O 1
ATOM 2249 N N . LYS A 1 277 ? -14.400 -7.090 13.943 1.00 90.06 277 LYS A N 1
ATOM 2250 C CA . LYS A 1 277 ? -15.764 -7.592 13.694 1.00 90.06 277 LYS A CA 1
ATOM 2251 C C . LYS A 1 277 ? -16.849 -6.589 14.108 1.00 90.06 277 LYS A C 1
ATOM 2253 O O . LYS A 1 277 ? -17.849 -6.953 14.727 1.00 90.06 277 LYS A O 1
ATOM 2258 N N . VAL A 1 278 ? -16.641 -5.320 13.762 1.00 90.50 278 VAL A N 1
ATOM 2259 C CA . VAL A 1 278 ? -17.536 -4.234 14.177 1.00 90.50 278 VAL A CA 1
ATOM 2260 C C . VAL A 1 278 ? -18.901 -4.442 13.538 1.00 90.50 278 VAL A C 1
ATOM 2262 O O . VAL A 1 278 ? -19.016 -4.478 12.304 1.00 90.50 278 VAL A O 1
ATOM 2265 N N . LYS A 1 279 ? -19.919 -4.599 14.385 1.00 92.75 279 LYS A N 1
ATOM 2266 C CA . LYS A 1 279 ? -21.259 -4.996 13.966 1.00 92.75 279 LYS A CA 1
ATOM 2267 C C . LYS A 1 279 ? -22.352 -4.182 14.639 1.00 92.75 279 LYS A C 1
ATOM 2269 O O . LYS A 1 279 ? -22.228 -3.777 15.792 1.00 92.75 279 LYS A O 1
ATOM 2274 N N . ILE A 1 280 ? -23.439 -3.992 13.907 1.00 90.50 280 ILE A N 1
ATOM 2275 C CA . ILE A 1 280 ? -24.684 -3.413 14.394 1.00 90.50 280 ILE A CA 1
ATOM 2276 C C . ILE A 1 280 ? -25.704 -4.557 14.471 1.00 90.50 280 ILE A C 1
ATOM 2278 O O . ILE A 1 280 ? -25.975 -5.178 13.435 1.00 90.50 280 ILE A O 1
ATOM 2282 N N . PRO A 1 281 ? -26.221 -4.898 15.665 1.00 89.88 281 PRO A N 1
ATOM 2283 C CA . PRO A 1 281 ? -27.256 -5.911 15.815 1.00 89.88 281 PRO A CA 1
ATOM 2284 C C . PRO A 1 281 ? -28.480 -5.556 14.971 1.00 89.88 281 PRO A C 1
ATOM 2286 O O . PRO A 1 281 ? -28.959 -4.426 14.983 1.00 89.88 281 PRO A O 1
ATOM 2289 N N . GLY A 1 282 ? -28.971 -6.525 14.206 1.00 86.69 282 GLY A N 1
ATOM 2290 C CA . GLY A 1 282 ? -30.171 -6.366 13.392 1.00 86.69 282 GLY A CA 1
ATOM 2291 C C . GLY A 1 282 ? -31.255 -7.363 13.794 1.00 86.69 282 GLY A C 1
ATOM 2292 O O . GLY A 1 282 ? -30.955 -8.405 14.376 1.00 86.69 282 GLY A O 1
ATOM 2293 N N . PRO A 1 283 ? -32.525 -7.107 13.434 1.00 82.44 283 PRO A N 1
ATOM 2294 C CA . PRO A 1 283 ? -33.640 -7.980 13.806 1.00 82.44 283 PRO A CA 1
ATOM 2295 C C . PRO A 1 283 ? -33.575 -9.377 13.162 1.00 82.44 283 PRO A C 1
ATOM 2297 O O . PRO A 1 283 ? -34.176 -10.314 13.679 1.00 82.44 283 PRO A O 1
ATOM 2300 N N . ALA A 1 284 ? -32.868 -9.526 12.033 1.00 85.31 284 ALA A N 1
ATOM 2301 C CA . ALA A 1 284 ? -32.735 -10.793 11.303 1.00 85.31 284 ALA A CA 1
ATOM 2302 C C . ALA A 1 284 ? -31.289 -11.312 11.222 1.00 85.31 284 ALA A C 1
ATOM 2304 O O . ALA A 1 284 ? -31.068 -12.521 11.246 1.00 85.31 284 ALA A O 1
ATOM 2305 N N . ALA A 1 285 ? -30.311 -10.414 11.102 1.00 87.81 285 ALA A N 1
ATOM 2306 C CA . ALA A 1 285 ? -28.889 -10.732 11.063 1.00 87.81 285 ALA A CA 1
ATOM 2307 C C . ALA A 1 285 ? -28.074 -9.511 11.501 1.00 87.81 285 ALA A C 1
ATOM 2309 O O . ALA A 1 285 ? -28.498 -8.375 11.277 1.00 87.81 285 ALA A O 1
ATOM 2310 N N . ASP A 1 286 ? -26.899 -9.756 12.080 1.00 91.44 286 ASP A N 1
ATOM 2311 C CA . ASP A 1 286 ? -25.942 -8.702 12.414 1.00 91.44 286 ASP A CA 1
ATOM 2312 C C . ASP A 1 286 ? -25.390 -8.056 11.133 1.00 91.44 286 ASP A C 1
ATOM 2314 O O . ASP A 1 286 ? -24.989 -8.743 10.188 1.00 91.44 286 ASP A O 1
ATOM 2318 N N . PHE A 1 287 ? -25.334 -6.726 11.111 1.00 91.94 287 PHE A N 1
ATOM 2319 C CA . PHE A 1 287 ? -24.753 -5.955 10.019 1.00 91.94 287 PHE A CA 1
ATOM 2320 C C . PHE A 1 287 ? -23.291 -5.621 10.315 1.00 91.94 287 PHE A C 1
ATOM 2322 O O . PHE A 1 287 ? -22.995 -4.915 11.275 1.00 91.94 287 PHE A O 1
ATOM 2329 N N . PHE A 1 288 ? -22.365 -6.088 9.478 1.00 93.25 288 PHE A N 1
ATOM 2330 C CA . PHE A 1 288 ? -20.935 -5.811 9.633 1.00 93.25 288 PHE A CA 1
ATOM 2331 C C . PHE A 1 288 ? -20.524 -4.575 8.829 1.00 93.25 288 PHE A C 1
ATOM 2333 O O . PHE A 1 288 ? -20.663 -4.561 7.604 1.00 93.25 288 PHE A O 1
ATOM 2340 N N . LEU A 1 289 ? -19.922 -3.578 9.492 1.00 92.50 289 LEU A N 1
ATOM 2341 C CA . LEU A 1 289 ? -19.505 -2.324 8.839 1.00 92.50 289 LEU A CA 1
ATOM 2342 C C . LEU A 1 289 ? -18.546 -2.561 7.662 1.00 92.50 289 LEU A C 1
ATOM 2344 O O . LEU A 1 289 ? -18.609 -1.867 6.648 1.00 92.50 289 LEU A O 1
ATOM 2348 N N . PHE A 1 290 ? -17.670 -3.564 7.777 1.00 94.19 290 PHE A N 1
ATOM 2349 C CA . PHE A 1 290 ? -16.742 -3.930 6.707 1.00 94.19 290 PHE A CA 1
ATOM 2350 C C . PHE A 1 290 ? -17.458 -4.325 5.410 1.00 94.19 290 PHE A C 1
ATOM 2352 O O . PHE A 1 290 ? -17.043 -3.883 4.341 1.00 94.19 290 PHE A O 1
ATOM 2359 N N . GLU A 1 291 ? -18.514 -5.140 5.482 1.00 93.62 291 GLU A N 1
ATOM 2360 C CA . GLU A 1 291 ? -19.197 -5.626 4.276 1.00 93.62 291 GLU A CA 1
ATOM 2361 C C . GLU A 1 291 ? -19.951 -4.498 3.571 1.00 93.62 291 GLU A C 1
ATOM 2363 O O . GLU A 1 291 ? -19.898 -4.403 2.343 1.00 93.62 291 GLU A O 1
ATOM 2368 N N . GLY A 1 292 ? -20.565 -3.589 4.331 1.00 92.44 292 GLY A N 1
ATOM 2369 C CA . GLY A 1 292 ? -21.204 -2.403 3.770 1.00 92.44 292 GLY A CA 1
ATOM 2370 C C . GLY A 1 292 ? -20.205 -1.464 3.081 1.00 92.44 292 GLY A C 1
ATOM 2371 O O . GLY A 1 292 ? -20.371 -1.134 1.904 1.00 92.44 292 GLY A O 1
ATOM 2372 N N . ALA A 1 293 ? -19.087 -1.136 3.743 1.00 93.56 293 ALA A N 1
ATOM 2373 C CA . ALA A 1 293 ? -18.027 -0.326 3.132 1.00 93.56 293 ALA A CA 1
ATOM 2374 C C . ALA A 1 293 ? -17.396 -0.994 1.900 1.00 93.56 293 ALA A C 1
ATOM 2376 O O . ALA A 1 293 ? -17.138 -0.339 0.887 1.00 93.56 293 ALA A O 1
ATOM 2377 N N . ARG A 1 294 ? -17.173 -2.311 1.952 1.00 94.75 294 ARG A N 1
ATOM 2378 C CA . ARG A 1 294 ? -16.657 -3.095 0.826 1.00 94.75 294 ARG A CA 1
ATOM 2379 C C . ARG A 1 294 ? -17.621 -3.081 -0.357 1.00 94.75 294 ARG A C 1
ATOM 2381 O O . ARG A 1 294 ? -17.178 -2.865 -1.485 1.00 94.75 294 ARG A O 1
ATOM 2388 N N . SER A 1 295 ? -18.912 -3.305 -0.113 1.00 93.25 295 SER A N 1
ATOM 2389 C CA . SER A 1 295 ? -19.962 -3.255 -1.135 1.00 93.25 295 SER A CA 1
ATOM 2390 C C . SER A 1 295 ? -19.996 -1.883 -1.807 1.00 93.25 295 SER A C 1
ATOM 2392 O O . SER A 1 295 ? -19.922 -1.784 -3.034 1.00 93.25 295 SER A O 1
ATOM 2394 N N . ARG A 1 296 ? -19.985 -0.810 -1.005 1.00 92.81 296 ARG A N 1
ATOM 2395 C CA . ARG A 1 296 ? -19.961 0.571 -1.494 1.00 92.81 296 ARG A CA 1
ATOM 2396 C C . ARG A 1 296 ? -18.730 0.858 -2.347 1.00 92.81 296 ARG A C 1
ATOM 2398 O O . ARG A 1 296 ? -18.862 1.405 -3.443 1.00 92.81 296 ARG A O 1
ATOM 2405 N N . LEU A 1 297 ? -17.545 0.469 -1.875 1.00 91.94 297 LEU A N 1
ATOM 2406 C CA . LEU A 1 297 ? -16.293 0.650 -2.603 1.00 91.94 297 LEU A CA 1
ATOM 2407 C C . LEU A 1 297 ? -16.318 -0.094 -3.943 1.00 91.94 297 LEU A C 1
ATOM 2409 O O . LEU A 1 297 ? -16.014 0.504 -4.971 1.00 91.94 297 LEU A O 1
ATOM 2413 N N . LEU A 1 298 ? -16.740 -1.362 -3.959 1.00 91.00 298 LEU A N 1
ATOM 2414 C CA . LEU A 1 298 ? -16.887 -2.132 -5.196 1.00 91.00 298 LEU A CA 1
ATOM 2415 C C . LEU A 1 298 ? -17.910 -1.500 -6.145 1.00 91.00 298 LEU A C 1
ATOM 2417 O O . LEU A 1 298 ? -17.639 -1.400 -7.338 1.00 91.00 298 LEU A O 1
ATOM 2421 N N . GLY A 1 299 ? -19.043 -1.016 -5.632 1.00 90.12 299 GLY A N 1
ATOM 2422 C CA . GLY A 1 299 ? -20.049 -0.311 -6.424 1.00 90.12 299 GLY A CA 1
ATOM 2423 C C . GLY A 1 299 ? -19.498 0.952 -7.092 1.00 90.12 299 GLY A C 1
ATOM 2424 O O . GLY A 1 299 ? -19.698 1.154 -8.291 1.00 90.12 299 GLY A O 1
ATOM 2425 N N . LEU A 1 300 ? -18.746 1.777 -6.354 1.00 89.12 300 LEU A N 1
ATOM 2426 C CA . LEU A 1 300 ? -18.082 2.971 -6.896 1.00 89.12 300 LEU A CA 1
ATOM 2427 C C . LEU A 1 300 ? -17.046 2.607 -7.957 1.00 89.12 300 LEU A C 1
ATOM 2429 O O . LEU A 1 300 ? -17.022 3.194 -9.035 1.00 89.12 300 LEU A O 1
ATOM 2433 N N . VAL A 1 301 ? -16.216 1.614 -7.658 1.00 86.75 301 VAL A N 1
ATOM 2434 C CA . VAL A 1 301 ? -15.146 1.138 -8.533 1.00 86.75 301 VAL A CA 1
ATOM 2435 C C . VAL A 1 301 ? -15.727 0.587 -9.838 1.00 86.75 301 VAL A C 1
ATOM 2437 O O . VAL A 1 301 ? -15.298 1.003 -10.910 1.00 86.75 301 VAL A O 1
ATOM 2440 N N . LEU A 1 302 ? -16.768 -0.248 -9.778 1.00 87.44 302 LEU A N 1
ATOM 2441 C CA . LEU A 1 302 ? -17.475 -0.755 -10.960 1.00 87.44 302 LEU A CA 1
ATOM 2442 C C . LEU A 1 302 ? -18.141 0.365 -11.765 1.00 87.44 302 LEU A C 1
ATOM 2444 O O . LEU A 1 302 ? -18.060 0.364 -12.994 1.00 87.44 302 LEU A O 1
ATOM 2448 N N . THR A 1 303 ? -18.766 1.334 -11.092 1.00 87.56 303 THR A N 1
ATOM 2449 C CA . THR A 1 303 ? -19.408 2.481 -11.752 1.00 87.56 303 THR A CA 1
ATOM 2450 C C . THR A 1 303 ? -18.378 3.318 -12.509 1.00 87.56 303 THR A C 1
ATOM 2452 O O . THR A 1 303 ? -18.535 3.560 -13.705 1.00 87.56 303 THR A O 1
ATOM 2455 N N . LEU A 1 304 ? -17.284 3.702 -11.845 1.00 84.56 304 LEU A N 1
ATOM 2456 C CA . LEU A 1 304 ? -16.192 4.461 -12.458 1.00 84.56 304 LEU A CA 1
ATOM 2457 C C . LEU A 1 304 ? -15.519 3.673 -13.583 1.00 84.56 304 LEU A C 1
ATOM 2459 O O . LEU A 1 304 ? -15.308 4.214 -14.665 1.00 84.56 304 LEU A O 1
ATOM 2463 N N . GLY A 1 305 ? -15.244 2.385 -13.366 1.00 81.94 305 GLY A N 1
ATOM 2464 C CA . GLY A 1 305 ? -14.681 1.502 -14.385 1.00 81.94 305 GLY A CA 1
ATOM 2465 C C . GLY A 1 305 ? -15.561 1.422 -15.631 1.00 81.94 305 GLY A C 1
ATOM 2466 O O . GLY A 1 305 ? -15.061 1.534 -16.747 1.00 81.94 305 GLY A O 1
ATOM 2467 N N . THR A 1 306 ? -16.878 1.326 -15.450 1.00 83.31 306 THR A N 1
ATOM 2468 C CA . THR A 1 306 ? -17.850 1.320 -16.550 1.00 83.31 306 THR A CA 1
ATOM 2469 C C . THR A 1 306 ? -17.839 2.646 -17.315 1.00 83.31 306 THR A C 1
ATOM 2471 O O . THR A 1 306 ? -17.773 2.643 -18.543 1.00 83.31 306 THR A O 1
ATOM 2474 N N . ILE A 1 307 ? -17.832 3.782 -16.609 1.00 82.88 307 ILE A N 1
ATOM 2475 C CA . ILE A 1 307 ? -17.734 5.115 -17.226 1.00 82.88 307 ILE A CA 1
ATOM 2476 C C . ILE A 1 307 ? -16.444 5.240 -18.048 1.00 82.88 307 ILE A C 1
ATOM 2478 O O . ILE A 1 307 ? -16.490 5.693 -19.191 1.00 82.88 307 ILE A O 1
ATOM 2482 N N . PHE A 1 308 ? -15.302 4.799 -17.511 1.00 76.56 308 PHE A N 1
ATOM 2483 C CA . PHE A 1 308 ? -14.024 4.849 -18.223 1.00 76.56 308 PHE A CA 1
ATOM 2484 C C . PHE A 1 308 ? -13.995 3.949 -19.461 1.00 76.56 308 PHE A C 1
ATOM 2486 O O . PHE A 1 308 ? -13.473 4.359 -20.499 1.00 76.56 308 PHE A O 1
ATOM 2493 N N . LEU A 1 309 ? -14.600 2.760 -19.393 1.00 74.75 309 LEU A N 1
ATOM 2494 C CA . LEU A 1 309 ? -14.749 1.884 -20.555 1.00 74.75 309 LEU A CA 1
ATOM 2495 C C . LEU A 1 309 ? -15.605 2.538 -21.648 1.00 74.75 309 LEU A C 1
ATOM 2497 O O . LEU A 1 309 ? -15.217 2.517 -22.816 1.00 74.75 309 LEU A O 1
ATOM 2501 N N . PHE A 1 310 ? -16.723 3.177 -21.291 1.00 75.69 310 PHE A N 1
ATOM 2502 C CA . PHE A 1 310 ? -17.556 3.898 -22.260 1.00 75.69 310 PHE A CA 1
ATOM 2503 C C . PHE A 1 310 ? -16.840 5.105 -22.874 1.00 75.69 310 PHE A C 1
ATOM 2505 O O . PHE A 1 310 ? -16.874 5.273 -24.093 1.00 75.69 310 PHE A O 1
ATOM 2512 N N . LEU A 1 311 ? -16.149 5.907 -22.057 1.00 70.19 311 LEU A N 1
ATOM 2513 C CA . LEU A 1 311 ? -15.332 7.027 -22.535 1.00 70.19 311 LEU A CA 1
ATOM 2514 C C . LEU A 1 311 ? -14.276 6.559 -23.536 1.00 70.19 311 LEU A C 1
ATOM 2516 O O . LEU A 1 311 ? -14.043 7.223 -24.542 1.00 70.19 311 LEU A O 1
ATOM 2520 N N . ARG A 1 312 ? -13.673 5.391 -23.307 1.00 68.62 312 ARG A N 1
ATOM 2521 C CA . ARG A 1 312 ? -12.735 4.811 -24.263 1.00 68.62 312 ARG A CA 1
ATOM 2522 C C . ARG A 1 312 ? -13.395 4.362 -25.551 1.00 68.62 312 ARG A C 1
ATOM 2524 O O . ARG A 1 312 ? -12.850 4.646 -26.608 1.00 68.62 312 ARG A O 1
ATOM 2531 N N . LEU A 1 313 ? -14.505 3.629 -25.484 1.00 67.69 313 LEU A N 1
ATOM 2532 C CA . LEU A 1 313 ? -15.192 3.150 -26.690 1.00 67.69 313 LEU A CA 1
ATOM 2533 C C . LEU A 1 313 ? -15.597 4.316 -27.607 1.00 67.69 313 LEU A C 1
ATOM 2535 O O . LEU A 1 313 ? -15.677 4.144 -28.821 1.00 67.69 313 LEU A O 1
ATOM 2539 N N . ALA A 1 314 ? -15.795 5.506 -27.034 1.00 63.09 314 ALA A N 1
ATOM 2540 C CA . ALA A 1 314 ? -16.047 6.738 -27.770 1.00 63.09 314 ALA A CA 1
ATOM 2541 C C . ALA A 1 314 ? -14.797 7.354 -28.446 1.00 63.09 314 ALA A C 1
ATOM 2543 O O . ALA A 1 314 ? -14.947 8.175 -29.350 1.00 63.09 314 ALA A O 1
ATOM 2544 N N . LEU A 1 315 ? -13.573 6.976 -28.053 1.00 63.50 315 LEU A N 1
ATOM 2545 C CA . LEU A 1 315 ? -12.312 7.530 -28.566 1.00 63.50 315 LEU A CA 1
ATOM 2546 C C . LEU A 1 315 ? -11.653 6.562 -29.574 1.00 63.50 315 LEU A C 1
ATOM 2548 O O . LEU A 1 315 ? -11.331 5.418 -29.260 1.00 63.50 315 LEU A O 1
ATOM 2552 N N . LYS A 1 316 ? -11.462 7.038 -30.813 1.00 63.41 316 LYS A N 1
ATOM 2553 C CA . LYS A 1 316 ? -10.878 6.305 -31.959 1.00 63.41 316 LYS A CA 1
ATOM 2554 C C . LYS A 1 316 ? -9.383 5.962 -31.758 1.00 63.41 316 LYS A C 1
ATOM 2556 O O . LYS A 1 316 ? -8.733 6.464 -30.851 1.00 63.41 316 LYS A O 1
ATOM 2561 N N . ALA A 1 317 ? -8.788 5.224 -32.698 1.00 62.09 317 ALA A N 1
ATOM 2562 C CA . ALA A 1 317 ? -8.182 3.920 -32.436 1.00 62.09 317 ALA A CA 1
ATOM 2563 C C . ALA A 1 317 ? -6.703 4.070 -32.025 1.00 62.09 317 ALA A C 1
ATOM 2565 O O . ALA A 1 317 ? -5.934 4.696 -32.747 1.00 62.09 317 ALA A O 1
ATOM 2566 N N . VAL A 1 318 ? -6.315 3.479 -30.893 1.00 63.69 318 VAL A N 1
ATOM 2567 C CA . VAL A 1 318 ? -4.912 3.124 -30.610 1.00 63.69 318 VAL A CA 1
ATOM 2568 C C . VAL A 1 318 ? -4.754 1.655 -30.975 1.00 63.69 318 VAL A C 1
ATOM 2570 O O . VAL A 1 318 ? -5.699 0.887 -30.766 1.00 63.69 318 VAL A O 1
ATOM 2573 N N . ASP A 1 319 ? -3.584 1.268 -31.480 1.00 74.56 319 ASP A N 1
ATOM 2574 C CA . ASP A 1 319 ? -3.278 -0.125 -31.796 1.00 74.56 319 ASP A CA 1
ATOM 2575 C C . ASP A 1 319 ? -3.584 -1.049 -30.600 1.00 74.56 319 ASP A C 1
ATOM 2577 O O . ASP A 1 319 ? -3.073 -0.818 -29.495 1.00 74.56 319 ASP A O 1
ATOM 2581 N N . PRO A 1 320 ? -4.413 -2.099 -30.788 1.00 73.88 320 PRO A N 1
ATOM 2582 C CA . PRO A 1 320 ? -4.811 -3.004 -29.709 1.00 73.88 320 PRO A CA 1
ATOM 2583 C C . PRO A 1 320 ? -3.624 -3.639 -28.978 1.00 73.88 320 PRO A C 1
ATOM 2585 O O . PRO A 1 320 ? -3.693 -3.869 -27.774 1.00 73.88 320 PRO A O 1
ATOM 2588 N N . GLU A 1 321 ? -2.521 -3.883 -29.686 1.00 79.31 321 GLU A N 1
ATOM 2589 C CA . GLU A 1 321 ? -1.304 -4.461 -29.117 1.00 79.31 321 GLU A CA 1
ATOM 2590 C C . GLU A 1 321 ? -0.660 -3.535 -28.079 1.00 79.31 321 GLU A C 1
ATOM 2592 O O . GLU A 1 321 ? -0.393 -3.966 -26.957 1.00 79.31 321 GLU A O 1
ATOM 2597 N N . ILE A 1 322 ? -0.482 -2.248 -28.403 1.00 76.75 322 ILE A N 1
ATOM 2598 C CA . ILE A 1 322 ? 0.100 -1.251 -27.486 1.00 76.75 322 ILE A CA 1
ATOM 2599 C C . ILE A 1 322 ? -0.735 -1.166 -26.210 1.00 76.75 322 ILE A C 1
ATOM 2601 O O . ILE A 1 322 ? -0.186 -1.108 -25.109 1.00 76.75 322 ILE A O 1
ATOM 2605 N N . LEU A 1 323 ? -2.059 -1.212 -26.351 1.00 76.12 323 LEU A N 1
ATOM 2606 C CA . LEU A 1 323 ? -2.993 -1.177 -25.233 1.00 76.12 323 LEU A CA 1
ATOM 2607 C C . LEU A 1 323 ? -2.839 -2.407 -24.338 1.00 76.12 323 LEU A C 1
ATOM 2609 O O . LEU A 1 323 ? -2.714 -2.254 -23.126 1.00 76.12 323 LEU A O 1
ATOM 2613 N N . VAL A 1 324 ? -2.810 -3.610 -24.917 1.00 82.00 324 VAL A N 1
ATOM 2614 C CA . VAL A 1 324 ? -2.668 -4.858 -24.153 1.00 82.00 324 VAL A CA 1
ATOM 2615 C C . VAL A 1 324 ? -1.325 -4.906 -23.428 1.00 82.00 324 VAL A C 1
ATOM 2617 O O . VAL A 1 324 ? -1.294 -5.199 -22.232 1.00 82.00 324 VAL A O 1
ATOM 2620 N N . TYR A 1 325 ? -0.223 -4.565 -24.101 1.00 82.50 325 TYR A N 1
ATOM 2621 C CA . TYR A 1 325 ? 1.097 -4.539 -23.469 1.00 82.50 325 TYR A CA 1
ATOM 2622 C C . TYR A 1 325 ? 1.180 -3.493 -22.356 1.00 82.50 325 TYR A C 1
ATOM 2624 O O . TYR A 1 325 ? 1.641 -3.811 -21.261 1.00 82.50 325 TYR A O 1
ATOM 2632 N N . SER A 1 326 ? 0.680 -2.279 -22.601 1.00 80.06 326 SER A N 1
ATOM 2633 C CA . SER A 1 326 ? 0.639 -1.209 -21.596 1.00 80.06 326 SER A CA 1
ATOM 2634 C C . SER A 1 326 ? -0.202 -1.616 -20.389 1.00 80.06 326 SER A C 1
ATOM 2636 O O . SER A 1 326 ? 0.247 -1.492 -19.254 1.00 80.06 326 SER A O 1
ATOM 2638 N N . PHE A 1 327 ? -1.391 -2.179 -20.623 1.00 84.81 327 PHE A N 1
ATOM 2639 C CA . PHE A 1 327 ? -2.276 -2.656 -19.566 1.00 84.81 327 PHE A CA 1
ATOM 2640 C C . PHE A 1 327 ? -1.609 -3.729 -18.701 1.00 84.81 327 PHE A C 1
ATOM 2642 O O . PHE A 1 327 ? -1.573 -3.577 -17.482 1.00 84.81 327 PHE A O 1
ATOM 2649 N N . ILE A 1 328 ? -1.045 -4.779 -19.312 1.00 87.56 328 ILE A N 1
ATOM 2650 C CA . ILE A 1 328 ? -0.359 -5.854 -18.578 1.00 87.56 328 ILE A CA 1
ATOM 2651 C C . ILE A 1 328 ? 0.813 -5.280 -17.781 1.00 87.56 328 ILE A C 1
ATOM 2653 O O . ILE A 1 328 ? 0.975 -5.603 -16.605 1.00 87.56 328 ILE A O 1
ATOM 2657 N N . PHE A 1 329 ? 1.610 -4.409 -18.398 1.00 84.69 329 PHE A N 1
ATOM 2658 C CA . PHE A 1 329 ? 2.780 -3.819 -17.762 1.00 84.69 329 PHE A CA 1
ATOM 2659 C C . PHE A 1 329 ? 2.408 -2.967 -16.540 1.00 84.69 329 PHE A C 1
ATOM 2661 O O . PHE A 1 329 ? 2.977 -3.152 -15.462 1.00 84.69 329 PHE A O 1
ATOM 2668 N N . TYR A 1 330 ? 1.408 -2.089 -16.669 1.00 85.94 330 TYR A N 1
ATOM 2669 C CA . TYR A 1 330 ? 0.919 -1.283 -15.550 1.00 85.94 330 TYR A CA 1
ATOM 2670 C C . TYR A 1 330 ? 0.288 -2.155 -14.470 1.00 85.94 330 TYR A C 1
ATOM 2672 O O . TYR A 1 330 ? 0.608 -1.985 -13.295 1.00 85.94 330 TYR A O 1
ATOM 2680 N N . LEU A 1 331 ? -0.555 -3.118 -14.855 1.00 89.75 331 LEU A N 1
ATOM 2681 C CA . LEU A 1 331 ? -1.220 -4.022 -13.922 1.00 89.75 331 LEU A CA 1
ATOM 2682 C C . LEU A 1 331 ? -0.206 -4.793 -13.074 1.00 89.75 331 LEU A C 1
ATOM 2684 O O . LEU A 1 331 ? -0.353 -4.844 -11.857 1.00 89.75 331 LEU A O 1
ATOM 2688 N N . VAL A 1 332 ? 0.847 -5.347 -13.683 1.00 88.75 332 VAL A N 1
ATOM 2689 C CA . VAL A 1 332 ? 1.910 -6.040 -12.941 1.00 88.75 332 VAL A CA 1
ATOM 2690 C C . VAL A 1 332 ? 2.574 -5.098 -11.935 1.00 88.75 332 VAL A C 1
ATOM 2692 O O . VAL A 1 332 ? 2.729 -5.474 -10.775 1.00 88.75 332 VAL A O 1
ATOM 2695 N N . GLY A 1 333 ? 2.905 -3.866 -12.337 1.00 87.31 333 GLY A N 1
ATOM 2696 C CA . GLY A 1 333 ? 3.464 -2.857 -11.430 1.00 87.31 333 GLY A CA 1
ATOM 2697 C C . GLY A 1 333 ? 2.551 -2.558 -10.235 1.00 87.31 333 GLY A C 1
ATOM 2698 O O . GLY A 1 333 ? 3.002 -2.613 -9.089 1.00 87.31 333 GLY A O 1
ATOM 2699 N N . PHE A 1 334 ? 1.258 -2.326 -10.491 1.00 90.62 334 PHE A N 1
ATOM 2700 C CA . PHE A 1 334 ? 0.254 -2.121 -9.444 1.00 90.62 334 PHE A CA 1
ATOM 2701 C C . PHE A 1 334 ? 0.187 -3.311 -8.484 1.00 90.62 334 PHE A C 1
ATOM 2703 O O . PHE A 1 334 ? 0.285 -3.126 -7.275 1.00 90.62 334 PHE A O 1
ATOM 2710 N N . LEU A 1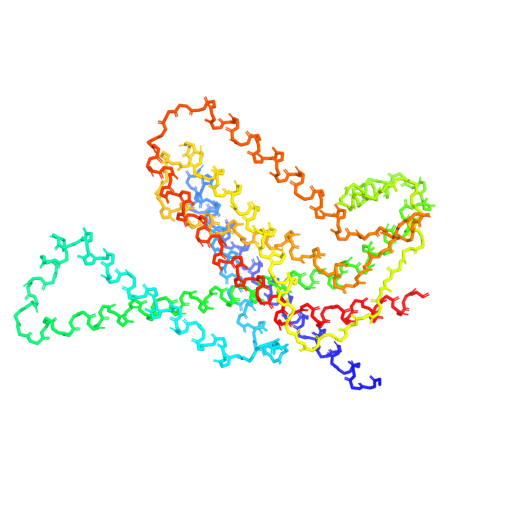 335 ? 0.044 -4.528 -9.017 1.00 91.50 335 LEU A N 1
ATOM 2711 C CA . LEU A 1 335 ? -0.125 -5.736 -8.211 1.00 91.50 335 LEU A CA 1
ATOM 2712 C C . LEU A 1 335 ? 1.097 -6.016 -7.341 1.00 91.50 335 LEU A C 1
ATOM 2714 O O . LEU A 1 335 ? 0.939 -6.393 -6.182 1.00 91.50 335 LEU A O 1
ATOM 2718 N N . VAL A 1 336 ? 2.308 -5.813 -7.865 1.00 92.19 336 VAL A N 1
ATOM 2719 C CA . VAL A 1 336 ? 3.534 -5.986 -7.079 1.00 92.19 336 VAL A CA 1
ATOM 2720 C C . VAL A 1 336 ? 3.588 -4.960 -5.947 1.00 92.19 336 VAL A C 1
ATOM 2722 O O . VAL A 1 336 ? 3.865 -5.342 -4.811 1.00 92.19 336 VAL A O 1
ATOM 2725 N N . ASN A 1 337 ? 3.284 -3.685 -6.210 1.00 91.88 337 ASN A N 1
ATOM 2726 C CA . ASN A 1 337 ? 3.315 -2.670 -5.158 1.00 91.88 337 ASN A CA 1
ATOM 2727 C C . ASN A 1 337 ? 2.246 -2.923 -4.082 1.00 91.88 337 ASN A C 1
ATOM 2729 O O . ASN A 1 337 ? 2.560 -2.991 -2.894 1.00 91.88 337 ASN A O 1
ATOM 2733 N N . THR A 1 338 ? 1.002 -3.158 -4.504 1.00 93.12 338 THR A N 1
ATOM 2734 C CA . THR A 1 338 ? -0.111 -3.552 -3.631 1.00 93.12 338 THR A CA 1
ATOM 2735 C C . THR A 1 338 ? 0.265 -4.761 -2.778 1.00 93.12 338 THR A C 1
ATOM 2737 O O . THR A 1 338 ? 0.148 -4.695 -1.560 1.00 93.12 338 THR A O 1
ATOM 2740 N N . PHE A 1 339 ? 0.831 -5.823 -3.367 1.00 95.12 339 PHE A N 1
ATOM 2741 C CA . PHE A 1 339 ? 1.266 -7.006 -2.620 1.00 95.12 339 PHE A CA 1
ATOM 2742 C C . PHE A 1 339 ? 2.171 -6.644 -1.438 1.00 95.12 339 PHE A C 1
ATOM 2744 O O . PHE A 1 339 ? 1.927 -7.104 -0.322 1.00 95.12 339 PHE A O 1
ATOM 2751 N N . PHE A 1 340 ? 3.193 -5.811 -1.660 1.00 95.81 340 PHE A N 1
ATOM 2752 C CA . PHE A 1 340 ? 4.118 -5.412 -0.599 1.00 95.81 340 PHE A CA 1
ATOM 2753 C C . PHE A 1 340 ? 3.442 -4.569 0.475 1.00 95.81 340 PHE A C 1
ATOM 2755 O O . PHE A 1 340 ? 3.638 -4.836 1.659 1.00 95.81 340 PHE A O 1
ATOM 2762 N N . ILE A 1 341 ? 2.630 -3.587 0.088 1.00 95.94 341 ILE A N 1
ATOM 2763 C CA . ILE A 1 341 ? 1.971 -2.684 1.035 1.00 95.94 341 ILE A CA 1
ATOM 2764 C C . ILE A 1 341 ? 0.963 -3.458 1.897 1.00 95.94 341 ILE A C 1
ATOM 2766 O O . ILE A 1 341 ? 1.024 -3.390 3.128 1.00 95.94 341 ILE A O 1
ATOM 2770 N N . THR A 1 342 ? 0.102 -4.266 1.272 1.00 96.56 342 THR A N 1
ATOM 2771 C CA . THR A 1 342 ? -0.843 -5.147 1.969 1.00 96.56 342 THR A CA 1
ATOM 2772 C C . THR A 1 342 ? -0.092 -6.123 2.882 1.00 96.56 342 THR A C 1
ATOM 2774 O O . THR A 1 342 ? -0.466 -6.310 4.040 1.00 96.56 342 THR A O 1
ATOM 2777 N N . PHE A 1 343 ? 1.014 -6.714 2.410 1.00 96.81 343 PHE A N 1
ATOM 2778 C CA . PHE A 1 343 ? 1.826 -7.637 3.206 1.00 96.81 343 PHE A CA 1
ATOM 2779 C C . PHE A 1 343 ? 2.393 -6.958 4.452 1.00 96.81 343 PHE A C 1
ATOM 2781 O O . PHE A 1 343 ? 2.284 -7.508 5.549 1.00 96.81 343 PHE A O 1
ATOM 2788 N N . VAL A 1 344 ? 2.965 -5.757 4.310 1.00 96.88 344 VAL A N 1
ATOM 2789 C CA . VAL A 1 344 ? 3.505 -4.998 5.442 1.00 96.88 344 VAL A CA 1
ATOM 2790 C C . VAL A 1 344 ? 2.422 -4.741 6.490 1.00 96.88 344 VAL A C 1
ATOM 2792 O O . VAL A 1 344 ? 2.671 -4.963 7.677 1.00 96.88 344 VAL A O 1
ATOM 2795 N N . TYR A 1 345 ? 1.217 -4.343 6.075 1.00 96.50 345 TYR A N 1
ATOM 2796 C CA . TYR A 1 345 ? 0.107 -4.104 6.997 1.00 96.50 345 TYR A CA 1
ATOM 2797 C C . TYR A 1 345 ? -0.266 -5.344 7.813 1.00 96.50 345 TYR A C 1
ATOM 2799 O O . TYR A 1 345 ? -0.191 -5.308 9.044 1.00 96.50 345 TYR A O 1
ATOM 2807 N N . PHE A 1 346 ? -0.594 -6.458 7.155 1.00 95.19 346 PHE A N 1
ATOM 2808 C CA . PHE A 1 346 ? -1.013 -7.678 7.858 1.00 95.19 346 PHE A CA 1
ATOM 2809 C C . PHE A 1 346 ? 0.121 -8.348 8.635 1.00 95.19 346 PHE A C 1
ATOM 2811 O O . PHE A 1 346 ? -0.138 -9.066 9.604 1.00 95.19 346 PHE A O 1
ATOM 2818 N N . ASN A 1 347 ? 1.377 -8.140 8.232 1.00 95.25 347 ASN A N 1
ATOM 2819 C CA . ASN A 1 347 ? 2.507 -8.756 8.912 1.00 95.25 347 ASN A CA 1
ATOM 2820 C C . ASN A 1 347 ? 2.948 -7.989 10.162 1.00 95.25 347 ASN A C 1
ATOM 2822 O O . ASN A 1 347 ? 3.341 -8.637 11.128 1.00 95.25 347 ASN A O 1
ATOM 2826 N N . TYR A 1 348 ? 2.915 -6.650 10.135 1.00 93.25 348 TYR A N 1
ATOM 2827 C CA . TYR A 1 348 ? 3.537 -5.811 11.169 1.00 93.25 348 TYR A CA 1
ATOM 2828 C C . TYR A 1 348 ? 2.571 -4.895 11.931 1.00 93.25 348 TYR A C 1
ATOM 2830 O O . TYR A 1 348 ? 2.881 -4.540 13.066 1.00 93.25 348 TYR A O 1
ATOM 2838 N N . PHE A 1 349 ? 1.442 -4.481 11.341 1.00 93.25 349 PHE A N 1
ATOM 2839 C CA . PHE A 1 349 ? 0.650 -3.360 11.869 1.00 93.25 349 PHE A CA 1
ATOM 2840 C C . PHE A 1 349 ? -0.789 -3.702 12.268 1.00 93.25 349 PHE A C 1
ATOM 2842 O O . PHE A 1 349 ? -1.269 -3.131 13.241 1.00 93.25 349 PHE A O 1
ATOM 2849 N N . GLU A 1 350 ? -1.471 -4.622 11.575 1.00 92.50 350 GLU A N 1
ATOM 2850 C CA . GLU A 1 350 ? -2.887 -4.954 11.837 1.00 92.50 350 GLU A CA 1
ATOM 2851 C C . GLU A 1 350 ? -3.130 -5.363 13.300 1.00 92.50 350 GLU A C 1
ATOM 2853 O O . GLU A 1 350 ? -4.035 -4.839 13.942 1.00 92.50 350 GLU A O 1
ATOM 2858 N N . GLY A 1 351 ? -2.315 -6.284 13.828 1.00 89.12 351 GLY A N 1
ATOM 2859 C CA . GLY A 1 351 ? -2.448 -6.790 15.198 1.00 89.12 351 GLY A CA 1
ATOM 2860 C C . GLY A 1 351 ? -2.277 -5.690 16.249 1.00 89.12 351 GLY A C 1
ATOM 2861 O O . GLY A 1 351 ? -3.230 -5.418 16.975 1.00 89.12 351 GLY A O 1
ATOM 2862 N N . PRO A 1 352 ? -1.116 -5.005 16.289 1.00 88.44 352 PRO A N 1
ATOM 2863 C CA . PRO A 1 352 ? -0.892 -3.905 17.220 1.00 88.44 352 PRO A CA 1
ATOM 2864 C C . PRO A 1 352 ? -1.946 -2.795 17.133 1.00 88.44 352 PRO A C 1
ATOM 2866 O O . PRO A 1 352 ? -2.353 -2.266 18.158 1.00 88.44 352 PRO A O 1
ATOM 2869 N N . LEU A 1 353 ? -2.402 -2.446 15.925 1.00 90.38 353 LEU A N 1
ATOM 2870 C CA . LEU A 1 353 ? -3.451 -1.443 15.738 1.00 90.38 353 LEU A CA 1
ATOM 2871 C C . LEU A 1 353 ? -4.794 -1.892 16.327 1.00 90.38 353 LEU A C 1
ATOM 2873 O O . LEU A 1 353 ? -5.477 -1.085 16.948 1.00 90.38 353 LEU A O 1
ATOM 2877 N N . ALA A 1 354 ? -5.181 -3.151 16.113 1.00 89.38 354 ALA A N 1
ATOM 2878 C CA . ALA A 1 354 ? -6.435 -3.684 16.634 1.00 89.38 354 ALA A CA 1
ATOM 2879 C C . ALA A 1 354 ? -6.451 -3.695 18.167 1.00 89.38 354 ALA A C 1
ATOM 2881 O O . ALA A 1 354 ? -7.457 -3.317 18.753 1.00 89.38 354 ALA A O 1
ATOM 2882 N N . GLU A 1 355 ? -5.334 -4.075 18.797 1.00 87.31 355 GLU A N 1
ATOM 2883 C CA . GLU A 1 355 ? -5.175 -3.998 20.255 1.00 87.31 355 GLU A CA 1
ATOM 2884 C C . GLU A 1 355 ? -5.362 -2.567 20.767 1.00 87.31 355 GLU A C 1
ATOM 2886 O O . GLU A 1 355 ? -6.169 -2.344 21.660 1.00 87.31 355 GLU A O 1
ATOM 2891 N N . ASP A 1 356 ? -4.668 -1.593 20.167 1.00 86.44 356 ASP A N 1
ATOM 2892 C CA . ASP A 1 356 ? -4.714 -0.211 20.654 1.00 86.44 356 ASP A CA 1
ATOM 2893 C C . ASP A 1 356 ? -6.120 0.408 20.517 1.00 86.44 356 ASP A C 1
ATOM 2895 O O . ASP A 1 356 ? -6.534 1.191 21.366 1.00 86.44 356 ASP A O 1
ATOM 2899 N N . LEU A 1 357 ? -6.856 0.073 19.448 1.00 87.25 357 LEU A N 1
ATOM 2900 C CA . LEU A 1 357 ? -8.216 0.580 19.229 1.00 87.25 357 LEU A CA 1
ATOM 2901 C C . LEU A 1 357 ? -9.245 -0.045 20.173 1.00 87.25 357 LEU A C 1
ATOM 2903 O O . LEU A 1 357 ? -10.238 0.604 20.488 1.00 87.25 357 LEU A O 1
ATOM 2907 N N . LEU A 1 358 ? -9.031 -1.291 20.596 1.00 85.06 358 LEU A N 1
ATOM 2908 C CA . LEU A 1 358 ? -9.891 -1.939 21.584 1.00 85.06 358 LEU A CA 1
ATOM 2909 C C . LEU A 1 358 ? -9.647 -1.389 22.978 1.00 85.06 358 LEU A C 1
ATOM 2911 O O . LEU A 1 358 ? -10.612 -1.033 23.640 1.00 85.06 358 LEU A O 1
ATOM 2915 N N . ASP A 1 359 ? -8.381 -1.218 23.364 1.00 82.44 359 ASP A N 1
ATOM 2916 C CA . ASP A 1 359 ? -8.038 -0.580 24.635 1.00 82.44 359 ASP A CA 1
ATOM 2917 C C . ASP A 1 359 ? -8.673 0.830 24.722 1.00 82.44 359 ASP A C 1
ATOM 2919 O O . ASP A 1 359 ? -9.232 1.192 25.754 1.00 82.44 359 ASP A O 1
ATOM 2923 N N . GLU A 1 360 ? -8.664 1.615 23.632 1.00 80.75 360 GLU A N 1
ATOM 2924 C CA . GLU A 1 360 ? -9.326 2.934 23.596 1.00 80.75 360 GLU A CA 1
ATOM 2925 C C . GLU A 1 360 ? -10.861 2.842 23.675 1.00 80.75 360 GLU A C 1
ATOM 2927 O O . GLU A 1 360 ? -11.503 3.703 24.278 1.00 80.75 360 GLU A O 1
ATOM 2932 N N . PHE A 1 361 ? -11.463 1.828 23.050 1.00 76.75 361 PHE A N 1
ATOM 2933 C CA . PHE A 1 361 ? -12.912 1.639 23.072 1.00 76.75 361 PHE A CA 1
ATOM 2934 C C . PHE A 1 361 ? -13.406 1.202 24.457 1.00 76.75 361 PHE A C 1
ATOM 2936 O O . PHE A 1 361 ? -14.404 1.743 24.930 1.00 76.75 361 PHE A O 1
ATOM 2943 N N . ASP A 1 362 ? -12.682 0.301 25.123 1.00 77.19 362 ASP A N 1
ATOM 2944 C CA . ASP A 1 362 ? -12.994 -0.187 26.471 1.00 77.19 362 ASP A CA 1
ATOM 2945 C C . ASP A 1 362 ? -12.777 0.887 27.550 1.00 77.19 362 ASP A C 1
ATOM 2947 O O . ASP A 1 362 ? -13.452 0.881 28.574 1.00 77.19 362 ASP A O 1
ATOM 2951 N N . GLU A 1 363 ? -11.846 1.828 27.349 1.00 70.06 363 GLU A N 1
ATOM 2952 C CA . GLU A 1 363 ? -11.659 2.965 28.264 1.00 70.06 363 GLU A CA 1
ATOM 2953 C C . GLU A 1 363 ? -12.784 4.013 28.176 1.00 70.06 363 GLU A C 1
ATOM 2955 O O . GLU A 1 363 ? -12.969 4.792 29.117 1.00 70.06 363 GLU A O 1
ATOM 2960 N N . LYS A 1 364 ? -13.497 4.080 27.044 1.00 60.66 364 LYS A N 1
ATOM 2961 C CA . LYS A 1 364 ? -14.515 5.106 26.759 1.00 60.66 364 LYS A CA 1
ATOM 2962 C C . LYS A 1 364 ? -15.961 4.609 26.830 1.00 60.66 364 LYS A C 1
ATOM 2964 O O . LYS A 1 364 ? -16.854 5.448 26.963 1.00 60.66 364 LYS A O 1
ATOM 2969 N N . GLY A 1 365 ? -16.193 3.307 26.662 1.00 53.34 365 GLY A N 1
ATOM 2970 C CA . GLY A 1 365 ? -17.499 2.651 26.813 1.00 53.34 365 GLY A CA 1
ATOM 2971 C C . GLY A 1 365 ? -17.804 2.317 28.263 1.00 53.34 365 GLY A C 1
ATOM 2972 O O . GLY A 1 365 ? -19.000 2.402 28.622 1.00 53.34 365 GLY A O 1
#

Radius of gyration: 24.0 Å; chains: 1; bounding box: 72×46×66 Å

Foldseek 3Di:
DVVVVVVLVLVVVLLVVLVVLLVVLVVVLVVVLVVCVVPPDPPDVLSSVLVNLVSLLVSLLVSLVSLCVSQVVQFLDHPVVVLVVQLVVLLVQLVVCCVCCCVPPVVPVCVVQVVQCPDPSVVVVSVVSSVVSSVVSSVVLVSLLSSLSSLLSVLLSVCLVPVLVLLVLQLCLPPDPDPVSVVVSVVLCQLLVPDPQFRSVQKDWDPPQDDSHQDPVLLVVLLVLLLLLLLLVLLLLLLDVVNVVPDDLVSSLSVLLSVLSVSCSQRVSLVLQVNRQTWTDDPVDIRRSSVSNSVSSVVVSVVSSVVSVVVSVVDDDDPPVSSVVSSVSSSVSSSSSSSSNSSCCSGGPSSVSSVSSVVSVVVVD

Secondary structure (DSSP, 8-state):
-HHHHHHHHHHHHHHHHHHHHHHHHHHHHHHHHHHHHHHH--S-HHHHHHHHHHHHHHHHHHHHHHHHHHHGGG-SS-HHHHHHHHHHHHHHHHHHHHHHHHHH-HHHHHHHHHTT-STTHHHHHHHHHHHHHHHHHHHHHHHHHHHHHHHHHHHHHHHHHHHHHHHHHHHTTTT---TTHHHHHHHHHHHTT--TTS-GGG-B--------S--HHHHHHHHHHHHHHHHHHHHHHHH-HHHHHHS-HHHHHHHHHHHHTHHHHHHHHHHHHHHTT-EE--SSSPEEHHHHHHHHHHHHHHHHHHHHHHHHHTS-PPPHHHHHHHHHHHHHHHHHHHHHHHHHIIIIIHHHHHHHHHHHHHHH-